Protein AF-A0AA36IXU9-F1 (afdb_monomer_lite)

pLDDT: mean 80.79, std 14.56, range [41.56, 97.69]

Sequence (346 aa):
MFVTDLEAKMVGTQEDLEEAARQWEEQRSALEADRDEYKRLYEKFLAAHERAMAELEESQGTAEDQAKRLQVLTVEKHRLTDKVEELEDDKRRMAKQLSELRDEVAKLKAELRRLGSQLREGEVALLLARSELQQLRAEARGTEDVVPPDGEGPGRPALRRLLQESSGREAALRDRLQAAEATAEARKRRLLELEGSKEPDAEKEPGLEPASKIGILPAERCVRRHLERERDELLAFARALDTELVRVKKECFYTVQAIKKKAAQDLEDFRTGELAKAHADFKRQVEDVQRQRDMLLKEVEVADSLGPHLPTLNPLAGAIQDPSKVCGICRRAIVFEGALKVFPPK

Organism: NCBI:txid2562239

Structure (mmCIF, N/CA/C/O backbone):
data_AF-A0AA36IXU9-F1
#
_entry.id   AF-A0AA36IXU9-F1
#
loop_
_atom_site.group_PDB
_atom_site.id
_atom_site.type_symbol
_atom_site.label_atom_id
_atom_site.label_alt_id
_atom_site.label_comp_id
_atom_site.label_asym_id
_atom_site.label_entity_id
_atom_site.label_seq_id
_atom_site.pdbx_PDB_ins_code
_atom_site.Cartn_x
_atom_site.Cartn_y
_atom_site.Cartn_z
_atom_site.occupancy
_atom_site.B_iso_or_equiv
_atom_site.auth_seq_id
_atom_site.auth_comp_id
_atom_site.auth_asym_id
_atom_site.auth_atom_id
_atom_site.pdbx_PDB_model_num
ATOM 1 N N . MET A 1 1 ? 70.929 10.095 -100.696 1.00 55.50 1 MET A N 1
ATOM 2 C CA . MET A 1 1 ? 69.956 9.177 -100.067 1.00 55.50 1 MET A CA 1
ATOM 3 C C . MET A 1 1 ? 70.264 8.865 -98.600 1.00 55.50 1 MET A C 1
ATOM 5 O O . MET A 1 1 ? 69.323 8.621 -97.879 1.00 55.50 1 MET A O 1
ATOM 9 N N . PHE A 1 2 ? 71.510 8.929 -98.102 1.00 66.50 2 PHE A N 1
ATOM 10 C CA . PHE A 1 2 ? 71.795 8.616 -96.683 1.00 66.50 2 PHE A CA 1
ATOM 11 C C . PHE A 1 2 ? 71.422 9.705 -95.656 1.00 66.50 2 PHE A C 1
ATOM 13 O O . PHE A 1 2 ? 71.144 9.381 -94.509 1.00 66.50 2 PHE A O 1
ATOM 20 N N . VAL A 1 3 ? 71.413 10.986 -96.042 1.00 72.56 3 VAL A N 1
ATOM 21 C CA . VAL A 1 3 ? 71.100 12.102 -95.121 1.00 72.56 3 VAL A CA 1
ATOM 22 C C . VAL A 1 3 ? 69.611 12.124 -94.755 1.00 72.56 3 VAL A C 1
ATOM 24 O O . VAL A 1 3 ? 69.272 12.256 -93.586 1.00 72.56 3 VAL A O 1
ATOM 27 N N . THR A 1 4 ? 68.736 11.864 -95.727 1.00 77.69 4 THR A N 1
ATOM 28 C CA . THR A 1 4 ? 67.278 11.812 -95.536 1.00 77.69 4 THR A CA 1
ATOM 29 C C . THR A 1 4 ? 66.840 10.672 -94.610 1.00 77.69 4 THR A C 1
ATOM 31 O O . THR A 1 4 ? 65.900 10.835 -93.841 1.00 77.69 4 THR A O 1
ATOM 34 N N . ASP A 1 5 ? 67.550 9.539 -94.625 1.00 82.38 5 ASP A N 1
ATOM 35 C CA . ASP A 1 5 ? 67.267 8.401 -93.736 1.00 82.38 5 ASP A CA 1
ATOM 36 C C . ASP A 1 5 ? 67.703 8.662 -92.284 1.00 82.38 5 ASP A C 1
ATOM 38 O O . ASP A 1 5 ? 67.098 8.145 -91.346 1.00 82.38 5 ASP A O 1
ATOM 42 N N . LEU A 1 6 ? 68.767 9.446 -92.084 1.00 82.88 6 LEU A N 1
ATOM 43 C CA . LEU A 1 6 ? 69.239 9.861 -90.759 1.00 82.88 6 LEU A CA 1
ATOM 44 C C . LEU A 1 6 ? 68.305 10.900 -90.136 1.00 82.88 6 LEU A C 1
ATOM 46 O O . LEU A 1 6 ? 67.957 10.773 -88.965 1.00 82.88 6 LEU A O 1
ATOM 50 N N . GLU A 1 7 ? 67.853 11.873 -90.926 1.00 85.06 7 GLU A N 1
ATOM 51 C CA . GLU A 1 7 ? 66.868 12.871 -90.500 1.00 85.06 7 GLU A CA 1
ATOM 52 C C . GLU A 1 7 ? 65.532 12.211 -90.130 1.00 85.06 7 GLU A C 1
ATOM 54 O O . GLU A 1 7 ? 65.000 12.483 -89.058 1.00 85.06 7 GLU A O 1
ATOM 59 N N . ALA A 1 8 ? 65.040 11.265 -90.939 1.00 85.00 8 ALA A N 1
ATOM 60 C CA . ALA A 1 8 ? 63.822 10.512 -90.627 1.00 85.00 8 ALA A CA 1
ATOM 61 C C . ALA A 1 8 ? 63.943 9.693 -89.328 1.00 85.00 8 ALA A C 1
ATOM 63 O O . ALA A 1 8 ? 63.002 9.640 -88.539 1.00 85.00 8 ALA A O 1
ATOM 64 N N . LYS A 1 9 ? 65.109 9.085 -89.065 1.00 88.06 9 LYS A N 1
ATOM 65 C CA . LYS A 1 9 ? 65.364 8.366 -87.805 1.00 88.06 9 LYS A CA 1
ATOM 66 C C . LYS A 1 9 ? 65.447 9.303 -86.605 1.00 88.06 9 LYS A C 1
ATOM 68 O O . LYS A 1 9 ? 64.939 8.946 -85.552 1.00 88.06 9 LYS A O 1
ATOM 73 N N . MET A 1 10 ? 66.067 10.476 -86.753 1.00 88.44 10 MET A N 1
ATOM 74 C CA . MET A 1 10 ? 66.128 11.474 -85.681 1.00 88.44 10 MET A CA 1
ATOM 75 C C . MET A 1 10 ? 64.738 12.002 -85.323 1.00 88.44 10 MET A C 1
ATOM 77 O O . MET A 1 10 ? 64.417 12.075 -84.139 1.00 88.44 10 MET A O 1
ATOM 81 N N . VAL A 1 11 ? 63.910 12.302 -86.328 1.00 90.81 11 VAL A N 1
ATOM 82 C CA . VAL A 1 11 ? 62.514 12.714 -86.122 1.00 90.81 11 VAL A CA 1
ATOM 83 C C . VAL A 1 11 ? 61.727 11.606 -85.421 1.00 90.81 11 VAL A C 1
ATOM 85 O O . VAL A 1 11 ? 61.124 11.880 -84.393 1.00 90.81 11 VAL A O 1
ATOM 88 N N . GLY A 1 12 ? 61.834 10.351 -85.873 1.00 90.81 12 GLY A N 1
ATOM 89 C CA . GLY A 1 12 ? 61.174 9.221 -85.206 1.00 90.81 12 GLY A CA 1
ATOM 90 C C . GLY A 1 12 ? 61.611 9.042 -83.747 1.00 90.81 12 GLY A C 1
ATOM 91 O O . GLY A 1 12 ? 60.774 8.915 -82.865 1.00 90.81 12 GLY A O 1
ATOM 92 N N . THR A 1 13 ? 62.914 9.138 -83.448 1.00 90.69 13 THR A N 1
ATOM 93 C CA . THR A 1 13 ? 63.386 9.069 -82.051 1.00 90.69 13 THR A CA 1
ATOM 94 C C . THR A 1 13 ? 62.934 10.254 -81.200 1.00 90.69 13 THR A C 1
ATOM 96 O O . THR A 1 13 ? 62.792 10.113 -79.988 1.00 90.69 13 THR A O 1
ATOM 99 N N . GLN A 1 14 ? 62.736 11.429 -81.804 1.00 92.44 14 GLN A N 1
ATOM 100 C CA . GLN A 1 14 ? 62.209 12.592 -81.100 1.00 92.44 14 GLN A CA 1
ATOM 101 C C . GLN A 1 14 ? 60.716 12.411 -80.802 1.00 92.44 14 GLN A C 1
ATOM 103 O O . GLN A 1 14 ? 60.301 12.669 -79.676 1.00 92.44 14 GLN A O 1
ATOM 108 N N . GLU A 1 15 ? 59.938 11.917 -81.767 1.00 92.94 15 GLU A N 1
ATOM 109 C CA . GLU A 1 15 ? 58.527 11.563 -81.585 1.00 92.94 15 GLU A CA 1
ATOM 110 C C . GLU A 1 15 ? 58.363 10.497 -80.487 1.00 92.94 15 GLU A C 1
ATOM 112 O O . GLU A 1 15 ? 57.573 10.704 -79.568 1.00 92.94 15 GLU A O 1
ATOM 117 N N . ASP A 1 16 ? 59.189 9.443 -80.482 1.00 93.88 16 ASP A N 1
ATOM 118 C CA . ASP A 1 16 ? 59.185 8.404 -79.439 1.00 93.88 16 ASP A CA 1
ATOM 119 C C . ASP A 1 16 ? 59.486 8.975 -78.036 1.00 93.88 16 ASP A C 1
ATOM 121 O O . ASP A 1 16 ? 58.870 8.581 -77.043 1.00 93.88 16 ASP A O 1
ATOM 125 N N . LEU A 1 17 ? 60.437 9.915 -77.926 1.00 93.31 17 LEU A N 1
ATOM 126 C CA . LEU A 1 17 ? 60.770 10.572 -76.654 1.00 93.31 17 LEU A CA 1
ATOM 127 C C . LEU A 1 17 ? 59.656 11.513 -76.183 1.00 93.31 17 LEU A C 1
ATOM 129 O O . LEU A 1 17 ? 59.373 11.571 -74.985 1.00 93.31 17 LEU A O 1
ATOM 133 N N . GLU A 1 18 ? 59.023 12.244 -77.101 1.00 94.62 18 GLU A N 1
ATOM 134 C CA . GLU A 1 18 ? 57.876 13.101 -76.799 1.00 94.62 18 GLU A CA 1
ATOM 135 C C . GLU A 1 18 ? 56.654 12.270 -76.373 1.00 94.62 18 GLU A C 1
ATOM 137 O O . GLU A 1 18 ? 55.974 12.635 -75.412 1.00 94.62 18 GLU A O 1
ATOM 142 N N . GLU A 1 19 ? 56.395 11.131 -77.018 1.00 94.38 19 GLU A N 1
ATOM 143 C CA . GLU A 1 19 ? 55.345 10.187 -76.622 1.00 94.38 19 GLU A CA 1
ATOM 144 C C . GLU A 1 19 ? 55.632 9.543 -75.263 1.00 94.38 19 GLU A C 1
ATOM 146 O O . GLU A 1 19 ? 54.744 9.508 -74.410 1.00 94.38 19 GLU A O 1
ATOM 151 N N . ALA A 1 20 ? 56.869 9.107 -75.007 1.00 92.81 20 ALA A N 1
ATOM 152 C CA . ALA A 1 20 ? 57.267 8.579 -73.704 1.00 92.81 20 ALA A CA 1
ATOM 153 C C . ALA A 1 20 ? 57.134 9.635 -72.592 1.00 92.81 20 ALA A C 1
ATOM 155 O O . ALA A 1 20 ? 56.683 9.318 -71.491 1.00 92.81 20 ALA A O 1
ATOM 156 N N . ALA A 1 21 ? 57.468 10.899 -72.875 1.00 94.31 21 ALA A N 1
ATOM 157 C CA . ALA A 1 21 ? 57.275 12.002 -71.937 1.00 94.31 21 ALA A CA 1
ATOM 158 C C . ALA A 1 21 ? 55.786 12.268 -71.656 1.00 94.31 21 ALA A C 1
ATOM 160 O O . ALA A 1 21 ? 55.421 12.493 -70.502 1.00 94.31 21 ALA A O 1
ATOM 161 N N . ARG A 1 22 ? 54.915 12.190 -72.676 1.00 96.19 22 ARG A N 1
ATOM 162 C CA . ARG A 1 22 ? 53.454 12.292 -72.498 1.00 96.19 22 ARG A CA 1
ATOM 163 C C . ARG A 1 22 ? 52.910 11.139 -71.658 1.00 96.19 22 ARG A C 1
ATOM 165 O O . ARG A 1 22 ? 52.212 11.396 -70.685 1.00 96.19 22 ARG A O 1
ATOM 172 N N . GLN A 1 23 ? 53.286 9.897 -71.970 1.00 94.69 23 GLN A N 1
ATOM 173 C CA . GLN A 1 23 ? 52.886 8.716 -71.195 1.00 94.69 23 GLN A CA 1
ATOM 174 C C . GLN A 1 23 ? 53.362 8.800 -69.743 1.00 94.69 23 GLN A C 1
ATOM 176 O O . GLN A 1 23 ? 52.628 8.438 -68.827 1.00 94.69 23 GLN A O 1
ATOM 181 N N . TRP A 1 24 ? 54.581 9.294 -69.518 1.00 93.88 24 TRP A N 1
ATOM 182 C CA . TRP A 1 24 ? 55.108 9.496 -68.173 1.00 93.88 24 TRP A CA 1
ATOM 183 C C . TRP A 1 24 ? 54.316 10.550 -67.395 1.00 93.88 24 TRP A C 1
ATOM 185 O O . TRP A 1 24 ? 53.973 10.316 -66.238 1.00 93.88 24 TRP A O 1
ATOM 195 N N . GLU A 1 25 ? 53.990 11.690 -68.010 1.00 95.31 25 GLU A N 1
ATOM 196 C CA . GLU A 1 25 ? 53.203 12.732 -67.343 1.00 95.31 25 GLU A CA 1
ATOM 197 C C . GLU A 1 25 ? 51.761 12.267 -67.078 1.00 95.31 25 GLU A C 1
ATOM 199 O O . GLU A 1 25 ? 51.224 12.536 -66.006 1.00 95.31 25 GLU A O 1
ATOM 204 N N . GLU A 1 26 ? 51.159 11.494 -67.988 1.00 95.88 26 GLU A N 1
ATOM 205 C CA . GLU A 1 26 ? 49.855 10.850 -67.778 1.00 95.88 26 GLU A CA 1
ATOM 206 C C . GLU A 1 26 ? 49.892 9.853 -66.612 1.00 95.88 26 GLU A C 1
ATOM 208 O O . GLU A 1 26 ? 49.044 9.917 -65.721 1.00 95.88 26 GLU A O 1
ATOM 213 N N . GLN A 1 27 ? 50.894 8.969 -66.562 1.00 94.31 27 GLN A N 1
ATOM 214 C CA . GLN A 1 27 ? 51.067 8.015 -65.460 1.00 94.31 27 GLN A CA 1
ATOM 215 C C . GLN A 1 27 ? 51.314 8.723 -64.131 1.00 94.31 27 GLN A C 1
ATOM 217 O O . GLN A 1 27 ? 50.740 8.352 -63.109 1.00 94.31 27 GLN A O 1
ATOM 222 N N . ARG A 1 28 ? 52.148 9.763 -64.132 1.00 96.19 28 ARG A N 1
ATOM 223 C CA . ARG A 1 28 ? 52.411 10.570 -62.944 1.00 96.19 28 ARG A CA 1
ATOM 224 C C . ARG A 1 28 ? 51.143 11.278 -62.473 1.00 96.19 28 ARG A C 1
ATOM 226 O O . ARG A 1 28 ? 50.852 11.236 -61.282 1.00 96.19 28 ARG A O 1
ATOM 233 N N . SER A 1 29 ? 50.379 11.883 -63.384 1.00 95.38 29 SER A N 1
ATOM 234 C CA . SER A 1 29 ? 49.109 12.537 -63.061 1.00 95.38 29 SER A CA 1
ATOM 235 C C . SER A 1 29 ? 48.082 11.540 -62.512 1.00 95.38 29 SER A C 1
ATOM 237 O O . SER A 1 29 ? 47.422 11.844 -61.519 1.00 95.38 29 SER A O 1
ATOM 239 N N . ALA A 1 30 ? 48.004 10.331 -63.078 1.00 94.12 30 ALA A N 1
ATOM 240 C CA . ALA A 1 30 ? 47.155 9.255 -62.571 1.00 94.12 30 ALA A CA 1
ATOM 241 C C . ALA A 1 30 ? 47.566 8.818 -61.154 1.00 94.12 30 ALA A C 1
ATOM 243 O O . ALA A 1 30 ? 46.724 8.740 -60.266 1.00 94.12 30 ALA A O 1
ATOM 244 N N . LEU A 1 31 ? 48.865 8.626 -60.899 1.00 93.25 31 LEU A N 1
ATOM 245 C CA . LEU A 1 31 ? 49.367 8.271 -59.566 1.00 93.25 31 LEU A CA 1
ATOM 246 C C . LEU A 1 31 ? 49.154 9.388 -58.532 1.00 93.25 31 LEU A C 1
ATOM 248 O O . LEU A 1 31 ? 48.885 9.106 -57.364 1.00 93.25 31 LEU A O 1
ATOM 252 N N . GLU A 1 32 ? 49.280 10.656 -58.932 1.00 94.88 32 GLU A N 1
ATOM 253 C CA . GLU A 1 32 ? 48.964 11.802 -58.073 1.00 94.88 32 GLU A CA 1
ATOM 254 C C . GLU A 1 32 ? 47.462 11.848 -57.740 1.00 94.88 32 GLU A C 1
ATOM 256 O O . GLU A 1 32 ? 47.109 12.064 -56.578 1.00 94.88 32 GLU A O 1
ATOM 261 N N . ALA A 1 33 ? 46.591 11.571 -58.718 1.00 94.94 33 ALA A N 1
ATOM 262 C CA . ALA A 1 33 ? 45.147 11.478 -58.515 1.00 94.94 33 ALA A CA 1
ATOM 263 C C . ALA A 1 33 ? 44.771 10.324 -57.571 1.00 94.94 33 ALA A C 1
ATOM 265 O O . ALA A 1 33 ? 44.035 10.551 -56.609 1.00 94.94 33 ALA A O 1
ATOM 266 N N . ASP A 1 34 ? 45.341 9.133 -57.777 1.00 92.75 34 ASP A N 1
ATOM 267 C CA . ASP A 1 34 ? 45.135 7.968 -56.912 1.00 92.75 34 ASP A CA 1
ATOM 268 C C . ASP A 1 34 ? 45.593 8.263 -55.480 1.00 92.75 34 ASP A C 1
ATOM 270 O O . ASP A 1 34 ? 44.869 8.012 -54.516 1.00 92.75 34 ASP A O 1
ATOM 274 N N . ARG A 1 35 ? 46.788 8.848 -55.307 1.00 95.12 35 ARG A N 1
ATOM 275 C CA . ARG A 1 35 ? 47.307 9.241 -53.987 1.00 95.12 35 ARG A CA 1
ATOM 276 C C . ARG A 1 35 ? 46.345 10.194 -53.276 1.00 95.12 35 ARG A C 1
ATOM 278 O O . ARG A 1 35 ? 46.090 10.028 -52.081 1.00 95.12 35 ARG A O 1
ATOM 285 N N . ASP A 1 36 ? 45.836 11.196 -53.984 1.00 95.88 36 ASP A N 1
ATOM 286 C CA . ASP A 1 36 ? 44.921 12.185 -53.418 1.00 95.88 36 ASP A CA 1
ATOM 287 C C . ASP A 1 36 ? 43.543 11.573 -53.110 1.00 95.88 36 ASP A C 1
ATOM 289 O O . ASP A 1 36 ? 42.917 11.932 -52.108 1.00 95.88 36 ASP A O 1
ATOM 293 N N . GLU A 1 37 ? 43.087 10.601 -53.903 1.00 93.50 37 GLU A N 1
ATOM 294 C CA . GLU A 1 37 ? 41.895 9.804 -53.614 1.00 93.50 37 GLU A CA 1
ATOM 295 C C . GLU A 1 37 ? 42.071 8.955 -52.350 1.00 93.50 37 GLU A C 1
ATOM 297 O O . GLU A 1 37 ? 41.245 9.044 -51.436 1.00 93.50 37 GLU A O 1
ATOM 302 N N . TYR A 1 38 ? 43.177 8.214 -52.229 1.00 91.31 38 TYR A N 1
ATOM 303 C CA . TYR A 1 38 ? 43.497 7.445 -51.024 1.00 91.31 38 TYR A CA 1
ATOM 304 C C . TYR A 1 38 ? 43.590 8.334 -49.788 1.00 91.31 38 TYR A C 1
ATOM 306 O O . TYR A 1 38 ? 43.067 7.977 -48.731 1.00 91.31 38 TYR A O 1
ATOM 314 N N . LYS A 1 39 ? 44.200 9.518 -49.912 1.00 95.50 39 LYS A N 1
ATOM 315 C CA . LYS A 1 39 ? 44.277 10.484 -48.815 1.00 95.50 39 LYS A CA 1
ATOM 316 C C . LYS A 1 39 ? 42.884 10.943 -48.375 1.00 95.50 39 LYS A C 1
ATOM 318 O O . LYS A 1 39 ? 42.591 10.912 -47.183 1.00 95.50 39 LYS A O 1
ATOM 323 N N . ARG A 1 40 ? 41.995 11.282 -49.317 1.00 96.62 40 ARG A N 1
ATOM 324 C CA . ARG A 1 40 ? 40.599 11.647 -49.007 1.00 96.62 40 ARG A CA 1
ATOM 325 C C . ARG A 1 40 ? 39.822 10.496 -48.371 1.00 96.62 40 ARG A C 1
ATOM 327 O O . ARG A 1 40 ? 39.033 10.732 -47.459 1.00 96.62 40 ARG A O 1
ATOM 334 N N . LEU A 1 41 ? 40.001 9.265 -48.849 1.00 90.56 41 LEU A N 1
ATOM 335 C CA . LEU A 1 41 ? 39.356 8.084 -48.267 1.00 90.56 41 LEU A CA 1
ATOM 336 C C . LEU A 1 41 ? 39.847 7.828 -46.840 1.00 90.56 41 LEU A C 1
ATOM 338 O O . LEU A 1 41 ? 39.033 7.559 -45.958 1.00 90.56 41 LEU A O 1
ATOM 342 N N . TYR A 1 42 ? 41.147 7.978 -46.598 1.00 90.56 42 TYR A N 1
ATOM 343 C CA . TYR A 1 42 ? 41.736 7.842 -45.271 1.00 90.56 42 TYR A CA 1
ATOM 344 C C . TYR A 1 42 ? 41.231 8.921 -44.302 1.00 90.56 42 TYR A C 1
ATOM 346 O O . TYR A 1 42 ? 40.812 8.603 -43.192 1.00 90.56 42 TYR A O 1
ATOM 354 N N . GLU A 1 43 ? 41.172 10.183 -44.735 1.00 95.06 43 GLU A N 1
ATOM 355 C CA . GLU A 1 43 ? 40.598 11.281 -43.944 1.00 95.06 43 GLU A CA 1
ATOM 356 C C . GLU A 1 43 ? 39.112 11.040 -43.625 1.00 95.06 43 GLU A C 1
ATOM 358 O O . GLU A 1 43 ? 38.679 11.230 -42.488 1.00 95.06 43 GLU A O 1
ATOM 363 N N . LYS A 1 44 ? 38.325 10.542 -44.592 1.00 93.25 44 LYS A N 1
ATOM 364 C CA . LYS A 1 44 ? 36.925 10.141 -44.359 1.00 93.25 44 LYS A CA 1
ATOM 365 C C . LYS A 1 44 ? 36.811 9.002 -43.348 1.00 93.25 44 LYS A C 1
ATOM 367 O O . LYS A 1 44 ? 35.912 9.037 -42.509 1.00 93.25 44 LYS A O 1
ATOM 372 N N . PHE A 1 45 ? 37.692 8.005 -43.435 1.00 92.00 45 PHE A N 1
ATOM 373 C CA . PHE A 1 45 ? 37.727 6.881 -42.505 1.00 92.00 45 PHE A CA 1
ATOM 374 C C . PHE A 1 45 ? 38.043 7.347 -41.080 1.00 92.00 45 PHE A C 1
ATOM 376 O O . PHE A 1 45 ? 37.309 6.994 -40.160 1.00 92.00 45 PHE A O 1
ATOM 383 N N . LEU A 1 46 ? 39.059 8.197 -40.898 1.00 92.06 46 LEU A N 1
ATOM 384 C CA . LEU A 1 46 ? 39.389 8.771 -39.591 1.00 92.06 46 LEU A CA 1
ATOM 385 C C . LEU A 1 46 ? 38.218 9.570 -39.010 1.00 92.06 46 LEU A C 1
ATOM 387 O O . LEU A 1 46 ? 37.815 9.322 -37.878 1.00 92.06 46 LEU A O 1
ATOM 391 N N . ALA A 1 47 ? 37.596 10.442 -39.807 1.00 91.88 47 ALA A N 1
ATOM 392 C CA . ALA A 1 47 ? 36.443 11.220 -39.360 1.00 91.88 47 ALA A CA 1
ATOM 393 C C . ALA A 1 47 ? 35.216 10.349 -39.025 1.00 91.88 47 ALA A C 1
ATOM 395 O O . ALA A 1 47 ? 34.372 10.746 -38.222 1.00 91.88 47 ALA A O 1
ATOM 396 N N . ALA A 1 48 ? 35.050 9.192 -39.673 1.00 86.75 48 ALA A N 1
ATOM 397 C CA . ALA A 1 48 ? 34.002 8.230 -39.330 1.00 86.75 48 ALA A CA 1
ATOM 398 C C . ALA A 1 48 ? 34.331 7.480 -38.031 1.00 86.75 48 ALA A C 1
ATOM 400 O O . ALA A 1 48 ? 33.454 7.309 -37.190 1.00 86.75 48 ALA A O 1
ATOM 401 N N . HIS A 1 49 ? 35.593 7.089 -37.844 1.00 86.31 49 HIS A N 1
ATOM 402 C CA . HIS A 1 49 ? 36.063 6.434 -36.628 1.00 86.31 49 HIS A CA 1
ATOM 403 C C . HIS A 1 49 ? 35.953 7.352 -35.401 1.00 86.31 49 HIS A C 1
ATOM 405 O O . HIS A 1 49 ? 35.448 6.930 -34.367 1.00 86.31 49 HIS A O 1
ATOM 411 N N . GLU A 1 50 ? 36.371 8.616 -35.507 1.00 90.50 50 GLU A N 1
ATOM 412 C CA . GLU A 1 50 ? 36.234 9.608 -34.429 1.00 90.50 50 GLU A CA 1
ATOM 413 C C . GLU A 1 50 ? 34.769 9.825 -34.032 1.00 90.50 50 GLU A C 1
ATOM 415 O O . GLU A 1 50 ? 34.454 9.855 -32.844 1.00 90.50 50 GLU A O 1
ATOM 420 N N . ARG A 1 51 ? 33.858 9.898 -35.012 1.00 88.00 51 ARG A N 1
ATOM 421 C CA . ARG A 1 51 ? 32.412 9.976 -34.747 1.00 88.00 51 ARG A CA 1
ATOM 422 C C . ARG A 1 51 ? 31.888 8.734 -34.030 1.00 88.00 51 ARG A C 1
ATOM 424 O O . ARG A 1 51 ? 31.192 8.874 -33.034 1.00 88.00 51 ARG A O 1
ATOM 431 N N . ALA A 1 52 ? 32.268 7.541 -34.484 1.00 83.12 52 ALA A N 1
ATOM 432 C CA . ALA A 1 52 ? 31.862 6.293 -33.839 1.00 83.12 52 ALA A CA 1
ATOM 433 C C . ALA A 1 52 ? 32.378 6.187 -32.391 1.00 83.12 52 ALA A C 1
ATOM 435 O O . ALA A 1 52 ? 31.662 5.711 -31.514 1.00 83.12 52 ALA A O 1
ATOM 436 N N . MET A 1 53 ? 33.600 6.658 -32.123 1.00 87.31 53 MET A N 1
ATOM 437 C CA . MET A 1 53 ? 34.150 6.706 -30.764 1.00 87.31 53 MET A CA 1
ATOM 438 C C . MET A 1 53 ? 33.396 7.698 -29.871 1.00 87.31 53 MET A C 1
ATOM 440 O O . MET A 1 53 ? 33.064 7.352 -28.741 1.00 87.31 53 MET A O 1
ATOM 444 N N . ALA A 1 54 ? 33.063 8.887 -30.381 1.00 87.62 54 ALA A N 1
ATOM 445 C CA . ALA A 1 54 ? 32.274 9.869 -29.638 1.00 87.62 54 ALA A CA 1
ATOM 446 C C . ALA A 1 54 ? 30.857 9.352 -29.311 1.00 87.62 54 ALA A C 1
ATOM 448 O O . ALA A 1 54 ? 30.393 9.496 -28.182 1.00 87.62 54 ALA A O 1
ATOM 449 N N . GLU A 1 55 ? 30.191 8.690 -30.265 1.00 83.62 55 GLU A N 1
ATOM 450 C CA . GLU A 1 55 ? 28.882 8.052 -30.048 1.00 83.62 55 GLU A CA 1
ATOM 451 C C . GLU A 1 55 ? 28.960 6.923 -29.002 1.00 83.62 55 GLU A C 1
ATOM 453 O O . GLU A 1 55 ? 28.064 6.777 -28.164 1.00 83.62 55 GLU A O 1
ATOM 458 N N . LEU A 1 56 ? 30.048 6.140 -29.002 1.00 77.75 56 LEU A N 1
ATOM 459 C CA . LEU A 1 56 ? 30.292 5.113 -27.987 1.00 77.75 56 LEU A CA 1
ATOM 460 C C . LEU A 1 56 ? 30.449 5.720 -26.586 1.00 77.75 56 LEU A C 1
ATOM 462 O O . LEU A 1 56 ? 29.810 5.231 -25.654 1.00 77.75 56 LEU A O 1
ATOM 466 N N . GLU A 1 57 ? 31.240 6.780 -26.430 1.00 87.44 57 GLU A N 1
ATOM 467 C CA . GLU A 1 57 ? 31.428 7.470 -25.144 1.00 87.44 57 GLU A CA 1
ATOM 468 C C . GLU A 1 57 ? 30.117 8.078 -24.613 1.00 87.44 57 GLU A C 1
ATOM 470 O O . GLU A 1 57 ? 29.793 7.923 -23.432 1.00 87.44 57 GLU A O 1
ATOM 475 N N . GLU A 1 58 ? 29.306 8.694 -25.481 1.00 86.50 58 GLU A N 1
ATOM 476 C CA . GLU A 1 58 ? 27.991 9.229 -25.102 1.00 86.50 58 GLU A CA 1
ATOM 477 C C . GLU A 1 58 ? 27.038 8.109 -24.649 1.00 86.50 58 GLU A C 1
ATOM 479 O O . GLU A 1 58 ? 26.382 8.214 -23.605 1.00 86.50 58 GLU A O 1
ATOM 484 N N . SER A 1 59 ? 27.010 6.987 -25.379 1.00 78.94 59 SER A N 1
ATOM 485 C CA . SER A 1 59 ? 26.182 5.832 -25.018 1.00 78.94 59 SER A CA 1
ATOM 486 C C . SER A 1 59 ? 26.586 5.219 -23.669 1.00 78.94 59 SER A C 1
ATOM 488 O O . SER A 1 59 ? 25.710 4.879 -22.868 1.00 78.94 59 SER A O 1
ATOM 490 N N . GLN A 1 60 ? 27.888 5.156 -23.359 1.00 84.00 60 GLN A N 1
ATOM 491 C CA . GLN A 1 60 ? 28.393 4.686 -22.065 1.00 84.00 60 GLN A CA 1
ATOM 492 C C . GLN A 1 60 ? 27.925 5.586 -20.917 1.00 84.00 60 GLN A C 1
ATOM 494 O O . GLN A 1 60 ? 27.433 5.070 -19.912 1.00 84.00 60 GLN A O 1
ATOM 499 N N . GLY A 1 61 ? 27.972 6.912 -21.089 1.00 84.25 61 GLY A N 1
ATOM 500 C CA . GLY A 1 61 ? 27.462 7.860 -20.094 1.00 84.25 61 GLY A CA 1
ATOM 501 C C . GLY A 1 61 ? 25.979 7.638 -19.777 1.00 84.25 61 GLY A C 1
ATOM 502 O O . GLY A 1 61 ? 25.586 7.573 -18.610 1.00 84.25 61 GLY A O 1
ATOM 503 N N . THR A 1 62 ? 25.150 7.417 -20.804 1.00 89.19 62 THR A N 1
ATOM 504 C CA . THR A 1 62 ? 23.719 7.133 -20.592 1.00 89.19 62 THR A CA 1
ATOM 505 C C . THR A 1 62 ? 23.469 5.796 -19.887 1.00 89.19 62 THR A C 1
ATOM 507 O O . THR A 1 62 ? 22.580 5.714 -19.035 1.00 89.19 62 THR A O 1
ATOM 510 N N . ALA A 1 63 ? 24.260 4.762 -20.190 1.00 87.00 63 ALA A N 1
ATOM 511 C CA . ALA A 1 63 ? 24.151 3.452 -19.554 1.00 87.00 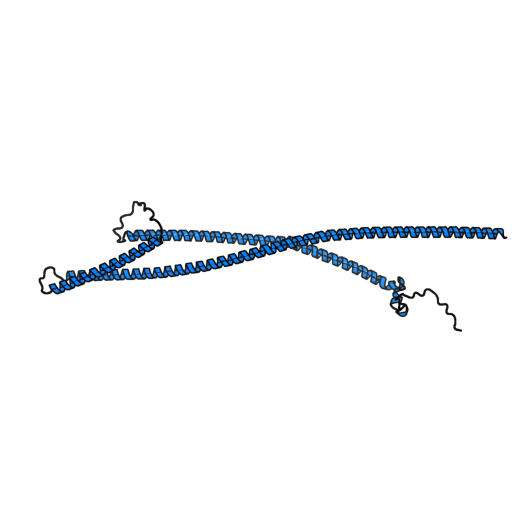63 ALA A CA 1
ATOM 512 C C . ALA A 1 63 ? 24.578 3.495 -18.077 1.00 87.00 63 ALA A C 1
ATOM 514 O O . ALA A 1 63 ? 23.900 2.922 -17.221 1.00 87.00 63 ALA A O 1
ATOM 515 N N . GLU A 1 64 ? 25.654 4.216 -17.753 1.00 89.75 64 GLU A N 1
ATOM 516 C CA . GLU A 1 64 ? 26.089 4.427 -16.370 1.00 89.75 64 GLU A CA 1
ATOM 517 C C . GLU A 1 64 ? 25.044 5.183 -15.546 1.00 89.75 64 GLU A C 1
ATOM 519 O O . GLU A 1 64 ? 24.761 4.814 -14.404 1.00 89.75 64 GLU A O 1
ATOM 524 N N . ASP A 1 65 ? 24.430 6.218 -16.117 1.00 82.69 65 ASP A N 1
ATOM 525 C CA . ASP A 1 65 ? 23.387 6.981 -15.434 1.00 82.69 65 ASP A CA 1
ATOM 526 C C . ASP A 1 65 ? 22.121 6.151 -15.211 1.00 82.69 65 ASP A C 1
ATOM 528 O O . ASP A 1 65 ? 21.504 6.228 -14.142 1.00 82.69 65 ASP A O 1
ATOM 532 N N . GLN A 1 66 ? 21.748 5.303 -16.173 1.00 81.81 66 GLN A N 1
ATOM 533 C CA . GLN A 1 66 ? 20.669 4.332 -15.991 1.00 81.81 66 GLN A CA 1
ATOM 534 C C . GLN A 1 66 ? 21.008 3.308 -14.900 1.00 81.81 66 GLN A C 1
ATOM 536 O O . GLN A 1 66 ? 20.158 3.030 -14.052 1.00 81.81 66 GLN A O 1
ATOM 541 N N . ALA A 1 67 ? 22.242 2.799 -14.854 1.00 90.38 67 ALA A N 1
ATOM 542 C CA . ALA A 1 67 ? 22.691 1.875 -13.814 1.00 90.38 67 ALA A CA 1
ATOM 543 C C . ALA A 1 67 ? 22.649 2.518 -12.416 1.00 90.38 67 ALA A C 1
ATOM 545 O O . ALA A 1 67 ? 22.130 1.911 -11.477 1.00 90.38 67 ALA A O 1
ATOM 546 N N . LYS A 1 68 ? 23.099 3.775 -12.280 1.00 89.31 68 LYS A N 1
ATOM 547 C CA . LYS A 1 68 ? 23.001 4.547 -11.027 1.00 89.31 68 LYS A CA 1
ATOM 548 C C . LYS A 1 68 ? 21.544 4.739 -10.601 1.00 89.31 68 LYS A C 1
ATOM 550 O O . LYS A 1 68 ? 21.214 4.524 -9.436 1.00 89.31 68 LYS A O 1
ATOM 555 N N . ARG A 1 69 ? 20.646 5.088 -11.532 1.00 82.50 69 ARG A N 1
ATOM 556 C CA . ARG A 1 69 ? 19.203 5.213 -11.242 1.00 82.50 69 ARG A CA 1
ATOM 557 C C . ARG A 1 69 ? 18.595 3.887 -10.793 1.00 82.50 69 ARG A C 1
ATOM 559 O O . ARG A 1 69 ? 17.876 3.863 -9.798 1.00 82.50 69 ARG A O 1
ATOM 566 N N . LEU A 1 70 ? 18.910 2.785 -11.475 1.00 86.94 70 LEU A N 1
ATOM 567 C CA . LEU A 1 70 ? 18.466 1.448 -11.077 1.00 86.94 70 LEU A CA 1
ATOM 568 C C . LEU A 1 70 ? 18.985 1.068 -9.687 1.00 86.94 70 LEU A C 1
ATOM 570 O O . LEU A 1 70 ? 18.237 0.490 -8.899 1.00 86.94 70 LEU A O 1
ATOM 574 N N . GLN A 1 71 ? 20.226 1.425 -9.352 1.00 93.00 71 GLN A N 1
ATOM 575 C CA . GLN A 1 71 ? 20.789 1.193 -8.025 1.00 93.00 71 GLN A CA 1
ATOM 576 C C . GLN A 1 71 ? 20.030 1.976 -6.944 1.00 93.00 71 GLN A C 1
ATOM 578 O O . GLN A 1 71 ? 19.656 1.389 -5.929 1.00 93.00 71 GLN A O 1
ATOM 583 N N . VAL A 1 72 ? 19.741 3.263 -7.173 1.00 86.56 72 VAL A N 1
ATOM 584 C CA . VAL A 1 72 ? 18.946 4.091 -6.245 1.00 86.56 72 VAL A CA 1
ATOM 585 C C . VAL A 1 72 ? 17.550 3.501 -6.050 1.00 86.56 72 VAL A C 1
ATOM 587 O O . VAL A 1 72 ? 17.151 3.252 -4.914 1.00 86.56 72 VAL A O 1
ATOM 590 N N . LEU A 1 73 ? 16.846 3.177 -7.139 1.00 82.44 73 LEU A N 1
ATOM 591 C CA . LEU A 1 73 ? 15.517 2.560 -7.077 1.00 82.44 73 LEU A CA 1
ATOM 592 C C . LEU A 1 73 ? 15.542 1.199 -6.372 1.00 82.44 73 LEU A C 1
ATOM 594 O O . LEU A 1 73 ? 14.611 0.851 -5.649 1.00 82.44 73 LEU A O 1
ATOM 598 N N . THR A 1 74 ? 16.618 0.429 -6.539 1.00 86.31 74 THR A N 1
ATOM 599 C CA . THR A 1 74 ? 16.797 -0.844 -5.837 1.00 86.31 74 THR A CA 1
ATOM 600 C C . THR A 1 74 ? 16.930 -0.619 -4.334 1.00 86.31 74 THR A C 1
ATOM 602 O O . THR A 1 74 ? 16.262 -1.306 -3.565 1.00 86.31 74 THR A O 1
ATOM 605 N N . VAL A 1 75 ? 17.731 0.353 -3.892 1.00 89.44 75 VAL A N 1
ATOM 606 C CA . VAL A 1 75 ? 17.866 0.693 -2.464 1.00 89.44 75 VAL A CA 1
ATOM 607 C C . VAL A 1 75 ? 16.542 1.202 -1.889 1.00 89.44 75 VAL A C 1
ATOM 609 O O . VAL A 1 75 ? 16.127 0.758 -0.818 1.00 89.44 75 VAL A O 1
ATOM 612 N N . GLU A 1 76 ? 15.837 2.076 -2.609 1.00 79.56 76 GLU A N 1
ATOM 613 C CA . GLU A 1 76 ? 14.519 2.573 -2.198 1.00 79.56 76 GLU A CA 1
ATOM 614 C C . GLU A 1 76 ? 13.489 1.446 -2.081 1.00 79.56 76 GLU A C 1
ATOM 616 O O . GLU A 1 76 ? 12.751 1.391 -1.097 1.00 79.56 76 GLU A O 1
ATOM 621 N N . LYS A 1 77 ? 13.480 0.498 -3.027 1.00 84.31 77 LYS A N 1
ATOM 622 C CA . LYS A 1 77 ? 12.627 -0.695 -2.965 1.00 84.31 77 LYS A CA 1
ATOM 623 C C . LYS A 1 77 ? 12.894 -1.515 -1.701 1.00 84.31 77 LYS A C 1
ATOM 625 O O . LYS A 1 77 ? 11.935 -1.908 -1.040 1.00 84.31 77 LYS A O 1
ATOM 630 N N . HIS A 1 78 ? 14.158 -1.775 -1.359 1.00 87.62 78 HIS A N 1
ATOM 631 C CA . HIS A 1 78 ? 14.498 -2.519 -0.137 1.00 87.62 78 HIS A CA 1
ATOM 632 C C . HIS A 1 78 ? 14.020 -1.763 1.107 1.00 87.62 78 HIS A C 1
ATOM 634 O O . HIS A 1 78 ? 13.275 -2.321 1.901 1.00 87.62 78 HIS A O 1
ATOM 640 N N . ARG A 1 79 ? 14.298 -0.457 1.198 1.00 86.25 79 ARG A N 1
ATOM 641 C CA . ARG A 1 79 ? 13.835 0.386 2.311 1.00 86.25 79 ARG A CA 1
ATOM 642 C C . ARG A 1 79 ? 12.311 0.379 2.477 1.00 86.25 79 ARG A C 1
ATOM 644 O O . ARG A 1 79 ? 11.810 0.370 3.599 1.00 86.25 79 ARG A O 1
ATOM 651 N N . LEU A 1 80 ? 11.561 0.433 1.375 1.00 76.62 80 LEU A N 1
ATOM 652 C CA . LEU A 1 80 ? 10.098 0.352 1.414 1.00 76.62 80 LEU A CA 1
ATOM 653 C C . LEU A 1 80 ? 9.614 -1.043 1.820 1.00 76.62 80 LEU A C 1
ATOM 655 O O . LEU A 1 80 ? 8.614 -1.139 2.526 1.00 76.62 80 LEU A O 1
ATOM 659 N N . THR A 1 81 ? 10.321 -2.098 1.412 1.00 81.94 81 THR A N 1
ATOM 660 C CA . THR A 1 81 ? 10.022 -3.483 1.809 1.00 81.94 81 THR A CA 1
ATOM 661 C C . THR A 1 81 ? 10.195 -3.652 3.317 1.00 81.94 81 THR A C 1
ATOM 663 O O . THR A 1 81 ? 9.239 -4.044 3.982 1.00 81.94 81 THR A O 1
ATOM 666 N N . ASP A 1 82 ? 11.331 -3.218 3.871 1.00 85.31 82 ASP A N 1
ATOM 667 C CA . ASP A 1 82 ? 11.589 -3.236 5.317 1.00 85.31 82 ASP A CA 1
ATOM 668 C C . ASP A 1 82 ? 10.503 -2.458 6.076 1.00 85.31 82 ASP A C 1
ATOM 670 O O . ASP A 1 82 ? 9.986 -2.901 7.102 1.00 85.31 82 ASP A O 1
ATOM 674 N N . LYS A 1 83 ? 10.083 -1.302 5.536 1.00 76.25 83 LYS A N 1
ATOM 675 C CA . LYS A 1 83 ? 9.038 -0.498 6.174 1.00 76.25 83 LYS A CA 1
ATOM 676 C C . LYS A 1 83 ? 7.671 -1.183 6.172 1.00 76.25 83 LYS A C 1
ATOM 678 O O . LYS A 1 83 ? 6.897 -0.996 7.112 1.00 76.25 83 LYS A O 1
ATOM 683 N N . VAL A 1 84 ? 7.349 -1.938 5.125 1.00 77.38 84 VAL A N 1
ATOM 684 C CA . VAL A 1 84 ? 6.121 -2.742 5.073 1.00 77.38 84 VAL A CA 1
ATOM 685 C C . VAL A 1 84 ? 6.182 -3.861 6.110 1.00 77.38 84 VAL A C 1
ATOM 687 O O . VAL A 1 84 ? 5.210 -4.029 6.842 1.00 77.38 84 VAL A O 1
ATOM 690 N N . GLU A 1 85 ? 7.313 -4.558 6.236 1.00 88.38 85 GLU A N 1
ATOM 691 C CA . GLU A 1 85 ? 7.501 -5.612 7.243 1.00 88.38 85 GLU A CA 1
ATOM 692 C C . GLU A 1 85 ? 7.331 -5.078 8.677 1.00 88.38 85 GLU A C 1
ATOM 694 O O . GLU A 1 85 ? 6.563 -5.646 9.455 1.00 88.38 85 GLU A O 1
ATOM 699 N N . GLU A 1 86 ? 7.937 -3.929 9.005 1.00 87.75 86 GLU A N 1
ATOM 700 C CA . GLU A 1 86 ? 7.745 -3.259 10.304 1.00 87.75 86 GLU A CA 1
ATOM 701 C C . GLU A 1 86 ? 6.263 -2.966 10.594 1.00 87.75 86 GLU A C 1
ATOM 703 O O . GLU A 1 86 ? 5.756 -3.244 11.684 1.00 87.75 86 GLU A O 1
ATOM 708 N N . LEU A 1 87 ? 5.544 -2.406 9.614 1.00 79.75 87 LEU A N 1
ATOM 709 C CA . LEU A 1 87 ? 4.128 -2.062 9.764 1.00 79.75 87 LEU A CA 1
ATOM 710 C C . LEU A 1 87 ? 3.237 -3.306 9.887 1.00 79.75 87 LEU A C 1
ATOM 712 O O . LEU A 1 87 ? 2.218 -3.273 10.584 1.00 79.75 87 LEU A O 1
ATOM 716 N N . GLU A 1 88 ? 3.592 -4.407 9.224 1.00 84.94 88 GLU A N 1
ATOM 717 C CA . GLU A 1 88 ? 2.903 -5.685 9.383 1.00 84.94 88 GLU A CA 1
ATOM 718 C C . GLU A 1 88 ? 3.094 -6.271 10.784 1.00 84.94 88 GLU A C 1
ATOM 720 O O . GLU A 1 88 ? 2.129 -6.775 11.371 1.00 84.94 88 GLU A O 1
ATOM 725 N N . ASP A 1 89 ? 4.294 -6.164 11.348 1.00 90.88 89 ASP A N 1
ATOM 726 C CA . ASP A 1 89 ? 4.578 -6.597 12.713 1.00 90.88 89 ASP A CA 1
ATOM 727 C C . ASP A 1 89 ? 3.842 -5.745 13.752 1.00 90.88 89 ASP A C 1
ATOM 729 O O . ASP A 1 89 ? 3.210 -6.293 14.664 1.00 90.88 89 ASP A O 1
ATOM 733 N N . ASP A 1 90 ? 3.822 -4.422 13.588 1.00 81.62 90 ASP A N 1
ATOM 734 C CA . ASP A 1 90 ? 3.045 -3.522 14.445 1.00 81.62 90 ASP A CA 1
ATOM 735 C C . ASP A 1 90 ? 1.546 -3.838 14.378 1.00 81.62 90 ASP A C 1
ATOM 737 O O . ASP A 1 90 ? 0.871 -3.941 15.410 1.00 81.62 90 ASP A O 1
ATOM 741 N N . LYS A 1 91 ? 1.017 -4.098 13.176 1.00 85.94 91 LYS A N 1
ATOM 742 C CA . LYS A 1 91 ? -0.371 -4.539 12.987 1.00 85.94 91 LYS A CA 1
ATOM 743 C C . LYS A 1 91 ? -0.655 -5.843 13.737 1.00 85.94 91 LYS A C 1
ATOM 745 O O . LYS A 1 91 ? -1.711 -5.960 14.363 1.00 85.94 91 LYS A O 1
ATOM 750 N N . ARG A 1 92 ? 0.258 -6.822 13.702 1.00 91.94 92 ARG A N 1
ATOM 751 C CA . ARG A 1 92 ? 0.117 -8.089 14.449 1.00 91.94 92 ARG A CA 1
ATOM 752 C C . ARG A 1 92 ? 0.129 -7.851 15.962 1.00 91.94 92 ARG A C 1
ATOM 754 O O . ARG A 1 92 ? -0.704 -8.425 16.665 1.00 91.94 92 ARG A O 1
ATOM 761 N N . ARG A 1 93 ? 1.008 -6.975 16.463 1.00 92.69 93 ARG A N 1
ATOM 762 C CA . ARG A 1 93 ? 1.070 -6.599 17.889 1.00 92.69 93 ARG A CA 1
ATOM 763 C C . ARG A 1 93 ? -0.225 -5.935 18.357 1.00 92.69 93 ARG A C 1
ATOM 765 O O . ARG A 1 93 ? -0.808 -6.382 19.343 1.00 92.69 93 ARG A O 1
ATOM 772 N N . MET A 1 94 ? -0.719 -4.940 17.620 1.00 84.38 94 MET A N 1
ATOM 773 C CA . MET A 1 94 ? -1.977 -4.261 17.950 1.00 84.38 94 MET A CA 1
ATOM 774 C C . MET A 1 94 ? -3.180 -5.209 17.877 1.00 84.38 94 MET A C 1
ATOM 776 O O . MET A 1 94 ? -4.070 -5.148 18.723 1.00 84.38 94 MET A O 1
ATOM 780 N N . ALA A 1 95 ? -3.210 -6.129 16.907 1.00 85.00 95 ALA A N 1
ATOM 781 C CA . ALA A 1 95 ? -4.266 -7.136 16.819 1.00 85.00 95 ALA A CA 1
ATOM 782 C C . ALA A 1 95 ? -4.293 -8.059 18.050 1.00 85.00 95 ALA A C 1
ATOM 784 O O . ALA A 1 95 ? -5.375 -8.362 18.558 1.00 85.00 95 ALA A O 1
ATOM 785 N N . LYS A 1 96 ? -3.119 -8.455 18.563 1.00 93.06 96 LYS A N 1
ATOM 786 C CA . LYS A 1 96 ? -2.997 -9.244 19.796 1.00 93.06 96 LYS A CA 1
ATOM 787 C C . LYS A 1 96 ? -3.505 -8.468 21.017 1.00 93.06 96 LYS A C 1
ATOM 789 O O . LYS A 1 96 ? -4.355 -8.982 21.741 1.00 93.06 96 LYS A O 1
ATOM 794 N N . GLN A 1 97 ? -3.089 -7.212 21.184 1.00 89.81 97 GLN A N 1
ATOM 795 C CA . GLN A 1 97 ? -3.583 -6.345 22.264 1.00 89.81 97 GLN A CA 1
ATOM 796 C C . GLN A 1 97 ? -5.109 -6.172 22.210 1.00 89.81 97 GLN A C 1
ATOM 798 O O . GLN A 1 97 ? -5.790 -6.259 23.228 1.00 89.81 97 GLN A O 1
ATOM 803 N N . LEU A 1 98 ? -5.679 -5.994 21.013 1.00 86.19 98 LEU A N 1
ATOM 804 C CA . LEU A 1 98 ? -7.131 -5.917 20.839 1.00 86.19 98 LEU A CA 1
ATOM 805 C C . LEU A 1 98 ? -7.844 -7.222 21.214 1.00 86.19 98 LEU A C 1
ATOM 807 O O . LEU A 1 98 ? -8.963 -7.162 21.721 1.00 86.19 98 LEU A O 1
ATOM 811 N N . SER A 1 99 ? -7.246 -8.391 20.959 1.00 92.75 99 SER A N 1
ATOM 812 C CA . SER A 1 99 ? -7.819 -9.663 21.423 1.00 92.75 99 SER A CA 1
ATOM 813 C C . SER A 1 99 ? -7.778 -9.796 22.946 1.00 92.75 99 SER A C 1
ATOM 815 O O . SER A 1 99 ? -8.802 -10.122 23.537 1.00 92.75 99 SER A O 1
ATOM 817 N N . GLU A 1 100 ? -6.659 -9.442 23.581 1.00 92.38 100 GLU A N 1
ATOM 818 C CA . GLU A 1 100 ? -6.502 -9.493 25.041 1.00 92.38 100 GLU A CA 1
ATOM 819 C C . GLU A 1 100 ? -7.513 -8.566 25.740 1.00 92.38 100 GLU A C 1
ATOM 821 O O . GLU A 1 100 ? -8.241 -9.001 26.633 1.00 92.38 100 GLU A O 1
ATOM 826 N N . LEU A 1 101 ? -7.667 -7.328 25.256 1.00 89.75 101 LEU A N 1
ATOM 827 C CA . LEU A 1 101 ? -8.659 -6.381 25.780 1.00 89.75 101 LEU A CA 1
ATOM 828 C C . LEU A 1 101 ? -10.105 -6.861 25.581 1.00 89.75 101 LEU A C 1
ATOM 830 O O . LEU A 1 101 ? -10.962 -6.642 26.438 1.00 89.75 101 LEU A O 1
ATOM 834 N N . ARG A 1 102 ? -10.413 -7.528 24.461 1.00 88.31 102 ARG A N 1
ATOM 835 C CA . ARG A 1 102 ? -11.746 -8.121 24.246 1.00 88.31 102 ARG A CA 1
ATOM 836 C C . ARG A 1 102 ? -12.034 -9.230 25.254 1.00 88.31 102 ARG A C 1
ATOM 838 O O . ARG A 1 102 ? -13.158 -9.293 25.757 1.00 88.31 102 ARG A O 1
ATOM 845 N N . ASP A 1 103 ? -11.039 -10.054 25.568 1.00 92.94 103 ASP A N 1
ATOM 846 C CA . ASP A 1 103 ? -11.159 -11.113 26.569 1.00 92.94 103 ASP A CA 1
ATOM 847 C C . ASP A 1 103 ? -11.330 -10.536 27.981 1.00 92.94 103 ASP A C 1
ATOM 849 O O . ASP A 1 103 ? -12.176 -11.009 28.741 1.00 92.94 103 ASP A O 1
ATOM 853 N N . GLU A 1 104 ? -10.599 -9.474 28.331 1.00 92.44 104 GLU A N 1
ATOM 854 C CA . GLU A 1 104 ? -10.773 -8.753 29.600 1.00 92.44 104 GLU A CA 1
ATOM 855 C C . GLU A 1 104 ? -12.176 -8.152 29.734 1.00 92.44 104 GLU A C 1
ATOM 857 O O . GLU A 1 104 ? -12.852 -8.364 30.743 1.00 92.44 104 GLU A O 1
ATOM 862 N N . VAL A 1 105 ? -12.680 -7.486 28.690 1.00 87.31 105 VAL A N 1
ATOM 863 C CA . VAL A 1 105 ? -14.055 -6.964 28.669 1.00 87.31 105 VAL A CA 1
ATOM 864 C C . VAL A 1 105 ? -15.079 -8.094 28.814 1.00 87.31 105 VAL A C 1
ATOM 866 O O . VAL A 1 105 ? -16.096 -7.925 29.493 1.00 87.31 105 VAL A O 1
ATOM 869 N N . ALA A 1 106 ? -14.843 -9.256 28.200 1.00 91.75 106 ALA A N 1
ATOM 870 C CA . ALA A 1 106 ? -15.716 -10.416 28.352 1.00 91.75 106 ALA A CA 1
ATOM 871 C C . ALA A 1 106 ? -15.714 -10.956 29.794 1.00 91.75 106 ALA A C 1
ATOM 873 O O . ALA A 1 106 ? -16.790 -11.247 30.329 1.00 91.75 106 ALA A O 1
ATOM 874 N N . LYS A 1 107 ? -14.543 -11.026 30.444 1.00 92.75 107 LYS A N 1
ATOM 875 C CA . LYS A 1 107 ? -14.404 -11.414 31.859 1.00 92.75 107 LYS A CA 1
ATOM 876 C C . LYS A 1 107 ? -15.143 -10.446 32.780 1.00 92.75 107 LYS A C 1
ATOM 878 O O . LYS A 1 107 ? -15.996 -10.885 33.549 1.00 92.75 107 LYS A O 1
ATOM 883 N N . LEU A 1 108 ? -14.919 -9.139 32.632 1.00 89.06 108 LEU A N 1
ATOM 884 C CA . LEU A 1 108 ? -15.597 -8.112 33.432 1.00 89.06 108 LEU A CA 1
ATOM 885 C C . LEU A 1 108 ? -17.122 -8.161 33.252 1.00 89.06 108 LEU A C 1
ATOM 887 O O . LEU A 1 108 ? -17.874 -8.085 34.221 1.00 89.06 108 LEU A O 1
ATOM 891 N N . LYS A 1 109 ? -17.615 -8.380 32.024 1.00 89.69 109 LYS A N 1
ATOM 892 C CA . LYS A 1 109 ? -19.054 -8.581 31.775 1.00 89.69 109 LYS A CA 1
ATOM 893 C C . LYS A 1 109 ? -19.606 -9.821 32.481 1.00 89.69 109 LYS A C 1
ATOM 895 O O . LYS A 1 109 ? -20.742 -9.788 32.957 1.00 89.69 109 LYS A O 1
ATOM 900 N N . ALA A 1 110 ? -18.851 -10.917 32.536 1.00 93.00 110 ALA A N 1
ATOM 901 C CA . ALA A 1 110 ? -19.259 -12.118 33.261 1.00 93.00 110 ALA A CA 1
ATOM 902 C C . ALA A 1 110 ? -19.294 -11.879 34.780 1.00 93.00 110 ALA A C 1
ATOM 904 O O . ALA A 1 110 ? -20.257 -12.280 35.437 1.00 93.00 110 ALA A O 1
ATOM 905 N N . GLU A 1 111 ? -18.308 -11.167 35.326 1.00 92.62 111 GLU A N 1
ATOM 906 C CA . GLU A 1 111 ? -18.280 -10.779 36.738 1.00 92.62 111 GLU A CA 1
ATOM 907 C C . GLU A 1 111 ? -19.447 -9.864 37.111 1.00 92.62 111 GLU A C 1
ATOM 909 O O . GLU A 1 111 ? -20.131 -10.135 38.098 1.00 92.62 111 GLU A O 1
ATOM 914 N N . LEU A 1 112 ? -19.751 -8.855 36.289 1.00 84.62 112 LEU A N 1
ATOM 915 C CA . LEU A 1 112 ? -20.913 -7.984 36.485 1.00 84.62 112 LEU A CA 1
ATOM 916 C C . LEU A 1 112 ? -22.225 -8.774 36.502 1.00 84.62 112 LEU A C 1
ATOM 918 O O . LEU A 1 112 ? -23.077 -8.539 37.357 1.00 84.62 112 LEU A O 1
ATOM 922 N N . ARG A 1 113 ? -22.394 -9.754 35.602 1.00 93.06 113 ARG A N 1
ATOM 923 C CA . ARG A 1 113 ? -23.576 -10.635 35.619 1.00 93.06 113 ARG A CA 1
ATOM 924 C C . ARG A 1 113 ? -23.646 -11.466 36.896 1.00 93.06 113 ARG A C 1
ATOM 926 O O . ARG A 1 113 ? -24.727 -11.592 37.466 1.00 93.06 113 ARG A O 1
ATOM 933 N N . ARG A 1 114 ? -22.514 -12.016 37.346 1.00 95.88 114 ARG A N 1
ATOM 934 C CA . ARG A 1 114 ? -22.427 -12.798 38.587 1.00 95.88 114 ARG A CA 1
ATOM 935 C C . ARG A 1 114 ? -22.815 -11.949 39.796 1.00 95.88 114 ARG A C 1
ATOM 937 O O . ARG A 1 114 ? -23.676 -12.364 40.566 1.00 95.88 114 ARG A O 1
ATOM 944 N N . LEU A 1 115 ? -22.226 -10.761 39.936 1.00 88.75 115 LEU A N 1
ATOM 945 C CA . LEU A 1 115 ? -22.541 -9.820 41.014 1.00 88.75 115 LEU A CA 1
ATOM 946 C C . LEU A 1 115 ? -24.007 -9.372 40.955 1.00 88.75 115 LEU A C 1
ATOM 948 O O . LEU A 1 115 ? -24.678 -9.354 41.981 1.00 88.75 115 LEU A O 1
ATOM 952 N N . GLY A 1 116 ? -24.535 -9.103 39.758 1.00 88.25 116 GLY A N 1
ATOM 953 C CA . GLY A 1 116 ? -25.947 -8.768 39.565 1.00 88.25 116 GLY A CA 1
ATOM 954 C C . GLY A 1 116 ? -26.903 -9.885 39.997 1.00 88.25 116 GLY A C 1
ATOM 955 O O . GLY A 1 116 ? -27.956 -9.605 40.564 1.00 88.25 116 GLY A O 1
ATOM 956 N N . SER A 1 117 ? -26.551 -11.156 39.783 1.00 93.00 117 SER A N 1
ATOM 957 C CA . SER A 1 117 ? -27.335 -12.284 40.307 1.00 93.00 117 SER A CA 1
ATOM 958 C C . SER A 1 117 ? -27.247 -12.398 41.829 1.00 93.00 117 SER A C 1
ATOM 960 O O . SER A 1 117 ? -28.281 -12.545 42.470 1.00 93.00 117 SER A O 1
ATOM 962 N N . GLN A 1 118 ? -26.055 -12.234 42.411 1.00 89.06 118 GLN A N 1
ATOM 963 C CA . GLN A 1 118 ? -25.877 -12.231 43.870 1.00 89.06 118 GLN A CA 1
ATOM 964 C C . GLN A 1 118 ? -26.662 -11.105 44.553 1.00 89.06 118 GLN A C 1
ATOM 966 O O . GLN A 1 118 ? -27.197 -11.301 45.643 1.00 89.06 118 GLN A O 1
ATOM 971 N N . LEU A 1 119 ? -26.748 -9.933 43.918 1.00 89.31 119 LEU A N 1
ATOM 972 C CA . LEU A 1 119 ? -27.546 -8.817 44.418 1.00 89.31 119 LEU A CA 1
ATOM 973 C C . LEU A 1 119 ? -29.037 -9.175 44.442 1.00 89.31 119 LEU A C 1
ATOM 975 O O . LEU A 1 119 ? -29.669 -9.027 45.482 1.00 89.31 119 LEU A O 1
ATOM 979 N N . ARG A 1 120 ? -29.571 -9.726 43.342 1.00 92.12 120 ARG A N 1
ATOM 980 C CA . ARG A 1 120 ? -30.973 -10.178 43.264 1.00 92.12 120 ARG A CA 1
ATOM 981 C C . ARG A 1 120 ? -31.302 -11.260 44.293 1.00 92.12 120 ARG A C 1
ATOM 983 O O . ARG A 1 120 ? -32.357 -11.215 44.914 1.00 92.12 120 ARG A O 1
ATOM 990 N N . GLU A 1 121 ? -30.408 -12.224 44.495 1.00 91.81 121 GLU A N 1
ATOM 991 C CA . GLU A 1 121 ? -30.563 -13.244 45.543 1.00 91.81 121 GLU A CA 1
ATOM 992 C C . GLU A 1 121 ? -30.611 -12.606 46.939 1.00 91.81 121 GLU A C 1
ATOM 994 O O . GLU A 1 121 ? -31.467 -12.955 47.753 1.00 91.81 121 GLU A O 1
ATOM 999 N N . GLY A 1 122 ? -29.739 -11.625 47.198 1.00 87.19 122 GLY A N 1
ATOM 1000 C CA . GLY A 1 122 ? -29.748 -10.846 48.436 1.00 87.19 122 GLY A CA 1
ATOM 1001 C C . GLY A 1 122 ? -31.043 -10.053 48.640 1.00 87.19 122 GLY A C 1
ATOM 1002 O O . GLY A 1 122 ? -31.588 -10.047 49.743 1.00 87.19 122 GLY A O 1
ATOM 1003 N N . GLU A 1 123 ? -31.576 -9.432 47.586 1.00 90.00 123 GLU A N 1
ATOM 1004 C CA . GLU A 1 123 ? -32.861 -8.721 47.618 1.00 90.00 123 GLU A CA 1
ATOM 1005 C C . GLU A 1 123 ? -34.023 -9.660 47.967 1.00 90.00 123 GLU A C 1
ATOM 1007 O O . GLU A 1 123 ? -34.842 -9.334 48.828 1.00 90.00 123 GLU A O 1
ATOM 1012 N N . VAL A 1 124 ? -34.071 -10.853 47.362 1.00 93.50 124 VAL A N 1
ATOM 1013 C CA . VAL A 1 124 ? -35.088 -11.871 47.674 1.00 93.50 124 VAL A CA 1
ATOM 1014 C C . VAL A 1 124 ? -34.973 -12.334 49.127 1.00 93.50 124 VAL A C 1
ATOM 1016 O O . VAL A 1 124 ? -35.984 -12.395 49.827 1.00 93.50 124 VAL A O 1
ATOM 1019 N N . ALA A 1 125 ? -33.759 -12.605 49.615 1.00 90.62 125 ALA A N 1
ATOM 1020 C CA . ALA A 1 125 ? -33.538 -13.005 51.005 1.00 90.62 125 ALA A CA 1
ATOM 1021 C C . ALA A 1 125 ? -34.011 -11.930 52.002 1.00 90.62 125 ALA A C 1
ATOM 1023 O O . ALA A 1 125 ? -34.662 -12.248 52.998 1.00 90.62 125 ALA A O 1
ATOM 1024 N N . LEU A 1 126 ? -33.749 -10.651 51.712 1.00 89.25 126 LEU A N 1
ATOM 1025 C CA . LEU A 1 126 ? -34.226 -9.532 52.528 1.00 89.25 126 LEU A CA 1
ATOM 1026 C C . LEU A 1 126 ? -35.755 -9.405 52.511 1.00 89.25 126 LEU A C 1
ATOM 1028 O O . LEU A 1 126 ? -36.352 -9.116 53.550 1.00 89.25 126 LEU A O 1
ATOM 1032 N N . LEU A 1 127 ? -36.400 -9.618 51.360 1.00 93.12 127 LEU A N 1
ATOM 1033 C CA . LEU A 1 127 ? -37.862 -9.608 51.256 1.00 93.12 127 LEU A CA 1
ATOM 1034 C C . LEU A 1 127 ? -38.498 -10.731 52.085 1.00 93.12 127 LEU A C 1
ATOM 1036 O O . LEU A 1 127 ? -39.454 -10.469 52.817 1.00 93.12 127 LEU A O 1
ATOM 1040 N N . LEU A 1 128 ? -37.947 -11.947 52.024 1.00 90.25 128 LEU A N 1
ATOM 1041 C CA . LEU A 1 128 ? -38.416 -13.078 52.828 1.00 90.25 128 LEU A CA 1
ATOM 1042 C C . LEU A 1 128 ? -38.262 -12.800 54.329 1.00 90.25 128 LEU A C 1
ATOM 1044 O O . LEU A 1 128 ? -39.240 -12.906 55.065 1.00 90.25 128 LEU A O 1
ATOM 1048 N N . ALA A 1 129 ? -37.093 -12.323 54.768 1.00 86.44 129 ALA A N 1
ATOM 1049 C CA . ALA A 1 129 ? -36.857 -11.971 56.170 1.00 86.44 129 ALA A CA 1
ATOM 1050 C C . ALA A 1 129 ? -37.816 -10.874 56.675 1.00 86.44 129 ALA A C 1
ATOM 1052 O O . ALA A 1 129 ? -38.311 -10.929 57.802 1.00 86.44 129 ALA A O 1
ATOM 1053 N N . ARG A 1 130 ? -38.130 -9.875 55.836 1.00 87.19 130 ARG A N 1
ATOM 1054 C CA . ARG A 1 130 ? -39.132 -8.845 56.164 1.00 87.19 130 ARG A CA 1
ATOM 1055 C C . ARG A 1 130 ? -40.533 -9.436 56.317 1.00 87.19 130 ARG A C 1
ATOM 1057 O O . ARG A 1 130 ? -41.244 -9.032 57.234 1.00 87.19 130 ARG A O 1
ATOM 1064 N N . SER A 1 131 ? -40.922 -10.369 55.448 1.00 93.19 131 SER A N 1
ATOM 1065 C CA . SER A 1 131 ? -42.211 -11.067 55.534 1.00 93.19 131 SER A CA 1
ATOM 1066 C C . SER A 1 131 ? -42.312 -11.909 56.808 1.00 93.19 131 SER A C 1
ATOM 1068 O O . SER A 1 131 ? -43.308 -11.819 57.521 1.00 93.19 131 SER A O 1
ATOM 1070 N N . GLU A 1 132 ? -41.273 -12.677 57.142 1.00 91.06 132 GLU A N 1
ATOM 1071 C CA . GLU A 1 132 ? -41.211 -13.471 58.379 1.00 91.06 132 GLU A CA 1
ATOM 1072 C C . GLU A 1 132 ? -41.330 -12.584 59.626 1.00 91.06 132 GLU A C 1
ATOM 1074 O O . GLU A 1 132 ? -42.121 -12.865 60.525 1.00 91.06 132 GLU A O 1
ATOM 1079 N N . LEU A 1 133 ? -40.621 -11.450 59.662 1.00 85.69 133 LEU A N 1
ATOM 1080 C CA . LEU A 1 133 ? -40.737 -10.479 60.756 1.00 85.69 133 LEU A CA 1
ATOM 1081 C C . LEU A 1 133 ? -42.147 -9.886 60.876 1.00 85.69 133 LEU A C 1
ATOM 1083 O O . LEU A 1 133 ? -42.606 -9.612 61.985 1.00 85.69 133 LEU A O 1
ATOM 1087 N N . GLN A 1 134 ? -42.841 -9.656 59.758 1.00 90.00 134 GLN A N 1
ATOM 1088 C CA . GLN A 1 134 ? -44.230 -9.193 59.778 1.00 90.00 134 GLN A CA 1
ATOM 1089 C C . GLN A 1 134 ? -45.180 -10.266 60.322 1.00 90.00 134 GLN A C 1
ATOM 1091 O O . GLN A 1 134 ? -46.054 -9.933 61.122 1.00 90.00 134 GLN A O 1
ATOM 1096 N N . GLN A 1 135 ? -44.986 -11.532 59.943 1.00 92.25 135 GLN A N 1
ATOM 1097 C CA . GLN A 1 135 ? -45.770 -12.660 60.454 1.00 92.25 135 GLN A CA 1
ATOM 1098 C C . GLN A 1 135 ? -45.580 -12.831 61.962 1.00 92.25 135 GLN A C 1
ATOM 1100 O O . GLN A 1 135 ? -46.562 -12.817 62.697 1.00 92.25 135 GLN A O 1
ATOM 1105 N N . LEU A 1 136 ? -44.333 -12.855 62.441 1.00 87.00 136 LEU A N 1
ATOM 1106 C CA . LEU A 1 136 ? -44.031 -12.953 63.873 1.00 87.00 136 LEU A CA 1
ATOM 1107 C C . LEU A 1 136 ? -44.631 -11.792 64.678 1.00 87.00 136 LEU A C 1
ATOM 1109 O O . LEU A 1 136 ? -45.122 -11.988 65.786 1.00 87.00 136 LEU A O 1
ATOM 1113 N N . ARG A 1 137 ? -44.647 -10.572 64.123 1.00 86.25 137 ARG A N 1
ATOM 1114 C CA . ARG A 1 137 ? -45.317 -9.422 64.757 1.00 86.25 137 ARG A CA 1
ATOM 1115 C C . ARG A 1 137 ? -46.835 -9.581 64.814 1.00 86.25 137 ARG A C 1
ATOM 1117 O O . ARG A 1 137 ? -47.442 -9.146 65.788 1.00 86.25 137 ARG A O 1
ATOM 1124 N N . ALA A 1 138 ? -47.449 -10.146 63.777 1.00 88.62 138 ALA A N 1
ATOM 1125 C CA . ALA A 1 138 ? -48.883 -10.419 63.765 1.00 88.62 138 ALA A CA 1
ATOM 1126 C C . ALA A 1 138 ? -49.250 -11.518 64.776 1.00 88.62 138 ALA A C 1
ATOM 1128 O O . ALA A 1 138 ? -50.205 -11.349 65.529 1.00 88.62 138 ALA A O 1
ATOM 1129 N N . GLU A 1 139 ? -48.453 -12.588 64.847 1.00 86.25 139 GLU A N 1
ATOM 1130 C CA . GLU A 1 139 ? -48.586 -13.650 65.850 1.00 86.25 139 GLU A CA 1
ATOM 1131 C C . GLU A 1 139 ? -48.449 -13.102 67.274 1.00 86.25 139 GLU A C 1
ATOM 1133 O O . GLU A 1 139 ? -49.308 -13.370 68.111 1.00 86.25 139 GLU A O 1
ATOM 1138 N N . ALA A 1 140 ? -47.431 -12.272 67.534 1.00 79.75 140 ALA A N 1
ATOM 1139 C CA . ALA A 1 140 ? -47.229 -11.637 68.835 1.00 79.75 140 ALA A CA 1
ATOM 1140 C C . ALA A 1 140 ? -48.455 -10.814 69.274 1.00 79.75 140 ALA A C 1
ATOM 1142 O O . ALA A 1 140 ? -48.951 -11.009 70.383 1.00 79.75 140 ALA A O 1
ATOM 1143 N N . ARG A 1 141 ? -49.010 -9.975 68.385 1.00 83.50 141 ARG A N 1
ATOM 1144 C CA . ARG A 1 141 ? -50.245 -9.212 68.663 1.00 83.50 141 ARG A CA 1
ATOM 1145 C C . ARG A 1 141 ? -51.439 -10.122 68.946 1.00 83.50 141 ARG A C 1
ATOM 1147 O O . ARG A 1 141 ? -52.169 -9.893 69.900 1.00 83.50 141 ARG A O 1
ATOM 1154 N N . GLY A 1 142 ? -51.602 -11.186 68.157 1.00 83.69 142 GLY A N 1
ATOM 1155 C CA . GLY A 1 142 ? -52.660 -12.172 68.380 1.00 83.69 142 GLY A CA 1
ATOM 1156 C C . GLY A 1 142 ? -52.549 -12.861 69.742 1.00 83.69 142 GLY A C 1
ATOM 1157 O O . GLY A 1 142 ? -53.564 -13.131 70.376 1.00 83.69 142 GLY A O 1
ATOM 1158 N N . THR A 1 143 ? -51.329 -13.117 70.228 1.00 78.25 143 THR A N 1
ATOM 1159 C CA . THR A 1 143 ? -51.128 -13.673 71.575 1.00 78.25 143 THR A CA 1
ATOM 1160 C C . THR A 1 143 ? -51.355 -12.663 72.700 1.00 78.25 143 THR A C 1
ATOM 1162 O O . THR A 1 143 ? -51.800 -13.073 73.770 1.00 78.25 143 THR A O 1
ATOM 1165 N N . GLU A 1 144 ? -51.100 -11.369 72.478 1.00 74.31 144 GLU A N 1
ATOM 1166 C CA . GLU A 1 144 ? -51.395 -10.309 73.454 1.00 74.31 144 GLU A CA 1
ATOM 1167 C C . GLU A 1 144 ? -52.909 -10.147 73.672 1.00 74.31 144 GLU A C 1
ATOM 1169 O O . GLU A 1 144 ? -53.346 -10.062 74.818 1.00 74.31 144 GLU A O 1
ATOM 1174 N N . ASP A 1 145 ? -53.721 -10.209 72.611 1.00 72.50 145 ASP A N 1
ATOM 1175 C CA . ASP A 1 145 ? -55.184 -10.054 72.703 1.00 72.50 145 ASP A CA 1
ATOM 1176 C C . ASP A 1 145 ? -55.894 -11.232 73.411 1.00 72.50 145 ASP A C 1
ATOM 1178 O O . ASP A 1 145 ? -56.990 -11.074 73.952 1.00 72.50 145 ASP A O 1
ATOM 1182 N N . VAL A 1 146 ? -55.287 -12.426 73.431 1.00 68.00 146 VAL A N 1
ATOM 1183 C CA . VAL A 1 146 ? -55.871 -13.641 74.041 1.00 68.00 146 VAL A CA 1
ATOM 1184 C C . VAL A 1 146 ? -55.575 -13.748 75.544 1.00 68.00 146 VAL A C 1
ATOM 1186 O O . VAL A 1 146 ? -56.239 -14.511 76.248 1.00 68.00 146 VAL A O 1
ATOM 1189 N N . VAL A 1 147 ? -54.611 -12.986 76.070 1.00 56.03 147 VAL A N 1
ATOM 1190 C CA . VAL A 1 147 ? -54.246 -13.020 77.492 1.00 56.03 147 VAL A CA 1
ATOM 1191 C C . VAL A 1 147 ? -54.887 -11.827 78.213 1.00 56.03 147 VAL A C 1
ATOM 1193 O O . VAL A 1 147 ? -54.338 -10.728 78.176 1.00 56.03 147 VAL A O 1
ATOM 1196 N N . PRO A 1 148 ? -56.028 -12.005 78.908 1.00 56.81 148 PRO A N 1
ATOM 1197 C CA . PRO A 1 148 ? -56.597 -10.940 79.723 1.00 56.81 148 PRO A CA 1
ATOM 1198 C C . PRO A 1 148 ? -55.606 -10.542 80.834 1.00 56.81 148 PRO A C 1
ATOM 1200 O O . PRO A 1 148 ? -55.063 -11.428 81.505 1.00 56.81 148 PRO A O 1
ATOM 1203 N N . PRO A 1 149 ? -55.374 -9.235 81.061 1.00 57.66 149 PRO A N 1
ATOM 1204 C CA . PRO A 1 149 ? -54.313 -8.747 81.947 1.00 57.66 149 PRO A CA 1
ATOM 1205 C C . PRO A 1 149 ? -54.458 -9.168 83.423 1.00 57.66 149 PRO A C 1
ATOM 1207 O O . PRO A 1 149 ? -53.455 -9.201 84.134 1.00 57.66 149 PRO A O 1
ATOM 1210 N N . ASP A 1 150 ? -55.649 -9.591 83.869 1.00 52.09 150 ASP A N 1
ATOM 1211 C CA . ASP A 1 150 ? -55.973 -9.675 85.304 1.00 52.09 150 ASP A CA 1
ATOM 1212 C C . ASP A 1 150 ? -56.431 -11.062 85.816 1.00 52.09 150 ASP A C 1
ATOM 1214 O O . ASP A 1 150 ? -56.948 -11.186 86.925 1.00 52.09 150 ASP A O 1
ATOM 1218 N N . GLY A 1 151 ? -56.239 -12.144 85.051 1.00 52.19 151 GLY A N 1
ATOM 1219 C CA . GLY A 1 151 ? -56.646 -13.495 85.473 1.00 52.19 151 GLY A CA 1
ATOM 1220 C C . GLY A 1 151 ? -55.555 -14.285 86.212 1.00 52.19 151 GLY A C 1
ATOM 1221 O O . GLY A 1 151 ? -54.678 -14.869 85.573 1.00 52.19 151 GLY A O 1
ATOM 1222 N N . GLU A 1 152 ? -55.619 -14.386 87.545 1.00 47.78 152 GLU A N 1
ATOM 1223 C CA . GLU A 1 152 ? -54.782 -15.294 88.356 1.00 47.78 152 GLU A CA 1
ATOM 1224 C C . GLU A 1 152 ? -55.183 -16.773 88.154 1.00 47.78 152 GLU A C 1
ATOM 1226 O O . GLU A 1 152 ? -55.807 -17.405 89.001 1.00 47.78 152 GLU A O 1
ATOM 1231 N N . GLY A 1 153 ? -54.853 -17.340 86.991 1.00 54.97 153 GLY A N 1
ATOM 1232 C CA . GLY A 1 153 ? -55.087 -18.750 86.668 1.00 54.97 153 GLY A CA 1
ATOM 1233 C C . GLY A 1 153 ? -53.811 -19.613 86.706 1.00 54.97 153 GLY A C 1
ATOM 1234 O O . GLY A 1 153 ? -52.714 -19.112 86.433 1.00 54.97 153 GLY A O 1
ATOM 1235 N N . PRO A 1 154 ? -53.923 -20.938 86.945 1.00 52.47 154 PRO A N 1
ATOM 1236 C CA . PRO A 1 154 ? -52.792 -21.878 87.031 1.00 52.47 154 PRO A CA 1
ATOM 1237 C C . PRO A 1 154 ? -51.970 -22.055 85.730 1.00 52.47 154 PRO A C 1
ATOM 1239 O O . PRO A 1 154 ? -50.981 -22.784 85.724 1.00 52.47 154 PRO A O 1
ATOM 1242 N N . GLY A 1 155 ? -52.313 -21.362 84.635 1.00 54.25 155 GLY A N 1
ATOM 1243 C CA . GLY A 1 155 ? -51.579 -21.367 83.360 1.00 54.25 155 GLY A CA 1
ATOM 1244 C C . GLY A 1 155 ? -50.340 -20.451 83.286 1.00 54.25 155 GLY A C 1
ATOM 1245 O O . GLY A 1 155 ? -49.580 -20.533 82.319 1.00 54.25 155 GLY A O 1
ATOM 1246 N N . ARG A 1 156 ? -50.082 -19.602 84.297 1.00 57.72 156 ARG A N 1
ATOM 1247 C CA . ARG A 1 156 ? -48.953 -18.637 84.314 1.00 57.72 156 ARG A CA 1
ATOM 1248 C C . ARG A 1 156 ? -47.552 -19.226 84.037 1.00 57.72 156 ARG A C 1
ATOM 1250 O O . ARG A 1 156 ? -46.770 -18.539 83.377 1.00 57.72 156 ARG A O 1
ATOM 1257 N N . PRO A 1 157 ? -47.185 -20.447 84.482 1.00 65.69 157 PRO A N 1
ATOM 1258 C CA . PRO A 1 157 ? -45.861 -21.008 84.199 1.00 65.69 157 PRO A CA 1
ATOM 1259 C C . PRO A 1 157 ? -45.655 -21.343 82.717 1.00 65.69 157 PRO A C 1
ATOM 1261 O O . PRO A 1 157 ? -44.568 -21.126 82.187 1.00 65.69 157 PRO A O 1
ATOM 1264 N N . ALA A 1 158 ? -46.698 -21.843 82.045 1.00 67.31 158 ALA A N 1
ATOM 1265 C CA . ALA A 1 158 ? -46.647 -22.176 80.623 1.00 67.31 158 ALA A CA 1
ATOM 1266 C C . ALA A 1 158 ? -46.564 -20.908 79.764 1.00 67.31 158 ALA A C 1
ATOM 1268 O O . ALA A 1 158 ? -45.739 -20.835 78.856 1.00 67.31 158 ALA A O 1
ATOM 1269 N N . LEU A 1 159 ? -47.334 -19.873 80.121 1.00 67.69 159 LEU A N 1
ATOM 1270 C CA . LEU A 1 159 ? -47.276 -18.575 79.451 1.00 67.69 159 LEU A CA 1
ATOM 1271 C C . LEU A 1 159 ? -45.910 -17.892 79.633 1.00 67.69 159 LEU A C 1
ATOM 1273 O O . LEU A 1 159 ? -45.357 -17.361 78.675 1.00 67.69 159 LEU A O 1
ATOM 1277 N N . ARG A 1 160 ? -45.310 -17.963 80.834 1.00 72.44 160 ARG A N 1
ATOM 1278 C CA . ARG A 1 160 ? -43.941 -17.466 81.064 1.00 72.44 160 ARG A CA 1
ATOM 1279 C C . ARG A 1 160 ? -42.906 -18.191 80.210 1.00 72.44 160 ARG A C 1
ATOM 1281 O O . ARG A 1 160 ? -42.027 -17.525 79.679 1.00 72.44 160 ARG A O 1
ATOM 1288 N N . ARG A 1 161 ? -43.002 -19.519 80.067 1.00 74.81 161 ARG A N 1
ATOM 1289 C CA . ARG A 1 161 ? -42.090 -20.282 79.195 1.00 74.81 161 ARG A CA 1
ATOM 1290 C C . ARG A 1 161 ? -42.250 -19.883 77.733 1.00 74.81 161 ARG A C 1
ATOM 1292 O O . ARG A 1 161 ? -41.245 -19.624 77.090 1.00 74.81 161 ARG A O 1
ATOM 1299 N N . LEU A 1 162 ? -43.482 -19.742 77.244 1.00 74.06 162 LEU A N 1
ATOM 1300 C CA . LEU A 1 162 ? -43.752 -19.279 75.878 1.00 74.06 162 LEU A CA 1
ATOM 1301 C C . LEU A 1 162 ? -43.223 -17.862 75.623 1.00 74.06 162 LEU A C 1
ATOM 1303 O O . LEU A 1 162 ? -42.586 -17.627 74.602 1.00 74.06 162 LEU A O 1
ATOM 1307 N N . LEU A 1 163 ? -43.416 -16.933 76.564 1.00 74.44 163 LEU A N 1
ATOM 1308 C CA . LEU A 1 163 ? -42.853 -15.581 76.471 1.00 74.44 163 LEU A CA 1
ATOM 1309 C C . LEU A 1 163 ? -41.321 -15.595 76.501 1.00 74.44 163 LEU A C 1
ATOM 1311 O O . LEU A 1 163 ? -40.692 -14.843 75.765 1.00 74.44 163 LEU A O 1
ATOM 1315 N N . GLN A 1 164 ? -40.713 -16.466 77.309 1.00 77.69 164 GLN A N 1
ATOM 1316 C CA . GLN A 1 164 ? -39.259 -16.603 77.399 1.00 77.69 164 GLN A CA 1
ATOM 1317 C C . GLN A 1 164 ? -38.660 -17.252 76.138 1.00 77.69 164 GLN A C 1
ATOM 1319 O O . GLN A 1 164 ? -37.613 -16.819 75.661 1.00 77.69 164 GLN A O 1
ATOM 1324 N N . GLU A 1 165 ? -39.340 -18.239 75.550 1.00 78.25 165 GLU A N 1
ATOM 1325 C CA . GLU A 1 165 ? -38.968 -18.838 74.263 1.00 78.25 165 GLU A CA 1
ATOM 1326 C C . GLU A 1 165 ? -39.149 -17.850 73.101 1.00 78.25 165 GLU A C 1
ATOM 1328 O O . GLU A 1 165 ? -38.277 -17.760 72.236 1.00 78.25 165 GLU A O 1
ATOM 1333 N N . SER A 1 166 ? -40.236 -17.070 73.104 1.00 72.44 166 SER A N 1
ATOM 1334 C CA . SER A 1 166 ? -40.483 -15.968 72.163 1.00 72.44 166 SER A CA 1
ATOM 1335 C C . SER A 1 166 ? -39.372 -14.918 72.239 1.00 72.44 166 SER A C 1
ATOM 1337 O O . SER A 1 166 ? -38.737 -14.619 71.228 1.00 72.44 166 SER A O 1
ATOM 1339 N N . SER A 1 167 ? -39.043 -14.446 73.447 1.00 76.56 167 SER A N 1
ATOM 1340 C CA . SER A 1 167 ? -37.961 -13.478 73.662 1.00 76.56 167 SER A CA 1
ATOM 1341 C C . SER A 1 167 ? -36.603 -14.029 73.218 1.00 76.56 167 SER A C 1
ATOM 1343 O O . SER A 1 167 ? -35.799 -13.283 72.659 1.00 76.56 167 SER A O 1
ATOM 1345 N N . GLY A 1 168 ? -36.339 -15.322 73.434 1.00 82.25 168 GLY A N 1
ATOM 1346 C CA . GLY A 1 168 ? -35.114 -15.975 72.973 1.00 82.25 168 GLY A CA 1
ATOM 1347 C C . GLY A 1 168 ? -35.019 -16.039 71.446 1.00 82.25 168 GLY A C 1
ATOM 1348 O O . GLY A 1 168 ? -33.963 -15.755 70.879 1.00 82.25 168 GLY A O 1
ATOM 1349 N N . ARG A 1 169 ? -36.126 -16.356 70.761 1.00 75.94 169 ARG A N 1
ATOM 1350 C CA . ARG A 1 169 ? -36.195 -16.351 69.289 1.00 75.94 169 ARG A CA 1
ATOM 1351 C C . ARG A 1 169 ? -36.050 -14.943 68.720 1.00 75.94 169 ARG A C 1
ATOM 1353 O O . ARG A 1 169 ? -35.333 -14.762 67.740 1.00 75.94 169 ARG A O 1
ATOM 1360 N N . GLU A 1 170 ? -36.683 -13.953 69.342 1.00 75.12 170 GLU A N 1
ATOM 1361 C CA . GLU A 1 170 ? -36.566 -12.554 68.932 1.00 75.12 170 GLU A CA 1
ATOM 1362 C C . GLU A 1 170 ? -35.127 -12.043 69.092 1.00 75.12 170 GLU A C 1
ATOM 1364 O O . GLU A 1 170 ? -34.596 -11.418 68.174 1.00 75.12 170 GLU A O 1
ATOM 1369 N N . ALA A 1 171 ? -34.462 -12.366 70.207 1.00 80.38 171 ALA A N 1
ATOM 1370 C CA . ALA A 1 171 ? -33.051 -12.046 70.415 1.00 80.38 171 ALA A CA 1
ATOM 1371 C C . ALA A 1 171 ? -32.158 -12.694 69.342 1.00 80.38 171 ALA A C 1
ATOM 1373 O O . ALA A 1 171 ? -31.376 -12.001 68.698 1.00 80.38 171 ALA A O 1
ATOM 1374 N N . ALA A 1 172 ? -32.351 -13.986 69.052 1.00 77.75 172 ALA A N 1
ATOM 1375 C CA . ALA A 1 172 ? -31.587 -14.682 68.016 1.00 77.75 172 ALA A CA 1
ATOM 1376 C C . ALA A 1 172 ? -31.804 -14.097 66.605 1.00 77.75 172 ALA A C 1
ATOM 1378 O O . ALA A 1 172 ? -30.874 -14.059 65.795 1.00 77.75 172 ALA A O 1
ATOM 1379 N N . LEU A 1 173 ? -33.017 -13.629 66.289 1.00 73.31 173 LEU A N 1
ATOM 1380 C CA . LEU A 1 173 ? -33.300 -12.938 65.028 1.00 73.31 173 LEU A CA 1
ATOM 1381 C C . LEU A 1 173 ? -32.636 -11.559 64.971 1.00 73.31 173 LEU A C 1
ATOM 1383 O O . LEU A 1 173 ? -32.099 -11.204 63.923 1.00 73.31 173 LEU A O 1
ATOM 1387 N N . ARG A 1 174 ? -32.618 -10.807 66.080 1.00 76.94 174 ARG A N 1
ATOM 1388 C CA . ARG A 1 174 ? -31.891 -9.530 66.166 1.00 76.94 174 ARG A CA 1
ATOM 1389 C C . ARG A 1 174 ? -30.390 -9.724 65.967 1.00 76.94 174 ARG A C 1
ATOM 1391 O O . ARG A 1 174 ? -29.808 -8.986 65.180 1.00 76.94 174 ARG A O 1
ATOM 1398 N N . ASP A 1 175 ? -29.796 -10.744 66.581 1.00 81.94 175 ASP A N 1
ATOM 1399 C CA . ASP A 1 175 ? -28.370 -11.052 66.417 1.00 81.94 175 ASP A CA 1
ATOM 1400 C C . ASP A 1 175 ? -28.035 -11.412 64.961 1.00 81.94 175 ASP A C 1
ATOM 1402 O O . ASP A 1 175 ? -27.050 -10.932 64.398 1.00 81.94 175 ASP A O 1
ATOM 1406 N N . ARG A 1 176 ? -28.887 -12.212 64.302 1.00 75.62 176 ARG A N 1
ATOM 1407 C CA . ARG A 1 176 ? -28.735 -12.531 62.870 1.00 75.62 176 ARG A CA 1
ATOM 1408 C C . ARG A 1 176 ? -28.865 -11.296 61.984 1.00 75.62 176 ARG A C 1
ATOM 1410 O O . ARG A 1 176 ? -28.117 -11.172 61.016 1.00 75.62 176 ARG A O 1
ATOM 1417 N N . LEU A 1 177 ? -29.792 -10.396 62.308 1.00 74.62 177 LEU A N 1
ATOM 1418 C CA . LEU A 1 177 ? -29.995 -9.155 61.568 1.00 74.62 177 LEU A CA 1
ATOM 1419 C C . LEU A 1 177 ? -28.785 -8.224 61.721 1.00 74.62 177 LEU A C 1
ATOM 1421 O O . LEU A 1 177 ? -28.266 -7.748 60.718 1.00 74.62 177 LEU A O 1
ATOM 1425 N N . GLN A 1 178 ? -28.261 -8.066 62.939 1.00 81.62 178 GLN A N 1
ATOM 1426 C CA . GLN A 1 178 ? -27.038 -7.300 63.198 1.00 81.62 178 GLN A CA 1
ATOM 1427 C C . GLN A 1 178 ? -25.816 -7.897 62.491 1.00 81.62 178 GLN A C 1
ATOM 1429 O O . GLN A 1 178 ? -25.007 -7.163 61.928 1.00 81.62 178 GLN A O 1
ATOM 1434 N N . ALA A 1 179 ? -25.681 -9.226 62.457 1.00 78.75 179 ALA A N 1
ATOM 1435 C CA . ALA A 1 179 ? -24.609 -9.884 61.710 1.00 78.75 179 ALA A CA 1
ATOM 1436 C C . ALA A 1 179 ? -24.739 -9.661 60.188 1.00 78.75 179 ALA A C 1
ATOM 1438 O O . ALA A 1 179 ? -23.738 -9.447 59.495 1.00 78.75 179 ALA A O 1
ATOM 1439 N N . ALA A 1 180 ? -25.966 -9.677 59.657 1.00 70.88 180 ALA A N 1
ATOM 1440 C CA . ALA A 1 180 ? -26.244 -9.366 58.255 1.00 70.88 180 ALA A CA 1
ATOM 1441 C C . ALA A 1 180 ? -25.953 -7.889 57.924 1.00 70.88 180 ALA A C 1
ATOM 1443 O O . ALA A 1 180 ? -25.352 -7.589 56.893 1.00 70.88 180 ALA A O 1
ATOM 1444 N N . GLU A 1 181 ? -26.308 -6.966 58.817 1.00 77.19 181 GLU A N 1
ATOM 1445 C CA . GLU A 1 181 ? -25.992 -5.541 58.691 1.00 77.19 181 GLU A CA 1
ATOM 1446 C C . GLU A 1 181 ? -24.479 -5.305 58.726 1.00 77.19 181 GLU A C 1
ATOM 1448 O O . GLU A 1 181 ? -23.940 -4.679 57.816 1.00 77.19 181 GLU A O 1
ATOM 1453 N N . ALA A 1 182 ? -23.764 -5.899 59.686 1.00 79.31 182 ALA A N 1
ATOM 1454 C CA . ALA A 1 182 ? -22.311 -5.783 59.793 1.00 79.31 182 ALA A CA 1
ATOM 1455 C C . ALA A 1 182 ? -21.583 -6.340 58.556 1.00 79.31 182 ALA A C 1
ATOM 1457 O O . ALA A 1 182 ? -20.604 -5.758 58.084 1.00 79.31 182 ALA A O 1
ATOM 1458 N N . THR A 1 183 ? -22.063 -7.451 57.987 1.00 75.62 183 THR A N 1
ATOM 1459 C CA . THR A 1 183 ? -21.492 -8.011 56.749 1.00 75.62 183 THR A CA 1
ATOM 1460 C C . THR A 1 183 ? -21.796 -7.149 55.523 1.00 75.62 183 THR A C 1
ATOM 1462 O O . THR A 1 183 ? -20.919 -6.987 54.667 1.00 75.62 183 THR A O 1
ATOM 1465 N N . ALA A 1 184 ? -22.985 -6.546 55.437 1.00 69.69 184 ALA A N 1
ATOM 1466 C CA . ALA A 1 184 ? -23.315 -5.573 54.398 1.00 69.69 184 ALA A CA 1
ATOM 1467 C C . ALA A 1 184 ? -22.453 -4.302 54.512 1.00 69.69 184 ALA A C 1
ATOM 1469 O O . ALA A 1 184 ? -21.934 -3.809 53.509 1.00 69.69 184 ALA A O 1
ATOM 1470 N N . GLU A 1 185 ? -22.230 -3.811 55.729 1.00 76.69 185 GLU A N 1
ATOM 1471 C CA . GLU A 1 185 ? -21.435 -2.616 56.004 1.00 76.69 185 GLU A CA 1
ATOM 1472 C C . GLU A 1 185 ? -19.941 -2.845 55.733 1.00 76.69 185 GLU A C 1
ATOM 1474 O O . GLU A 1 185 ? -19.279 -2.000 55.127 1.00 76.69 185 GLU A O 1
ATOM 1479 N N . ALA A 1 186 ? -19.419 -4.030 56.065 1.00 76.50 186 ALA A N 1
ATOM 1480 C CA . ALA A 1 186 ? -18.070 -4.448 55.689 1.00 76.50 186 ALA A CA 1
ATOM 1481 C C . ALA A 1 186 ? -17.899 -4.558 54.162 1.00 76.50 186 ALA A C 1
ATOM 1483 O O . ALA A 1 186 ? -16.869 -4.147 53.625 1.00 76.50 186 ALA A O 1
ATOM 1484 N N . ARG A 1 187 ? -18.909 -5.067 53.440 1.00 72.12 187 ARG A N 1
ATOM 1485 C CA . ARG A 1 187 ? -18.920 -5.065 51.964 1.00 72.12 187 ARG A CA 1
ATOM 1486 C C . ARG A 1 187 ? -18.915 -3.648 51.401 1.00 72.12 187 ARG A C 1
ATOM 1488 O O . ARG A 1 187 ? -18.138 -3.376 50.493 1.00 72.12 187 ARG A O 1
ATOM 1495 N N . LYS A 1 188 ? -19.733 -2.753 51.960 1.00 75.38 188 LYS A N 1
ATOM 1496 C CA . LYS A 1 188 ? -19.772 -1.340 51.571 1.00 75.38 188 LYS A CA 1
ATOM 1497 C C . LYS A 1 188 ? -18.417 -0.664 51.787 1.00 75.38 188 LYS A C 1
ATOM 1499 O O . LYS A 1 188 ? -17.945 0.014 50.885 1.00 75.38 188 LYS A O 1
ATOM 1504 N N . ARG A 1 189 ? -17.761 -0.887 52.933 1.00 74.69 189 ARG A N 1
ATOM 1505 C CA . ARG A 1 189 ? -16.405 -0.365 53.184 1.00 74.69 189 ARG A CA 1
ATOM 1506 C C . ARG A 1 189 ? -15.392 -0.865 52.163 1.00 74.69 189 ARG A C 1
ATOM 1508 O O . ARG A 1 189 ? -14.638 -0.058 51.646 1.00 74.69 189 ARG A O 1
ATOM 1515 N N . ARG A 1 190 ? -15.413 -2.156 51.818 1.00 71.94 190 ARG A N 1
ATOM 1516 C CA . ARG A 1 190 ? -14.522 -2.698 50.777 1.00 71.94 190 ARG A CA 1
ATOM 1517 C C . ARG A 1 190 ? -14.766 -2.085 49.400 1.00 71.94 190 ARG A C 1
ATOM 1519 O O . ARG A 1 190 ? -13.809 -1.886 48.667 1.00 71.94 190 ARG A O 1
ATOM 1526 N N . LEU A 1 191 ? -16.020 -1.803 49.041 1.00 66.94 191 LEU A N 1
ATOM 1527 C CA . LEU A 1 191 ? -16.337 -1.104 47.790 1.00 66.94 191 LEU A CA 1
ATOM 1528 C C . LEU A 1 191 ? -15.791 0.329 47.807 1.00 66.94 191 LEU A C 1
ATOM 1530 O O . LEU A 1 191 ? -15.093 0.706 46.878 1.00 66.94 191 LEU A O 1
ATOM 1534 N N . LEU A 1 192 ? -15.986 1.061 48.906 1.00 67.94 192 LEU A N 1
ATOM 1535 C CA . LEU A 1 192 ? -15.437 2.412 49.083 1.00 67.94 192 LEU A CA 1
ATOM 1536 C C . LEU A 1 192 ? -13.896 2.439 49.080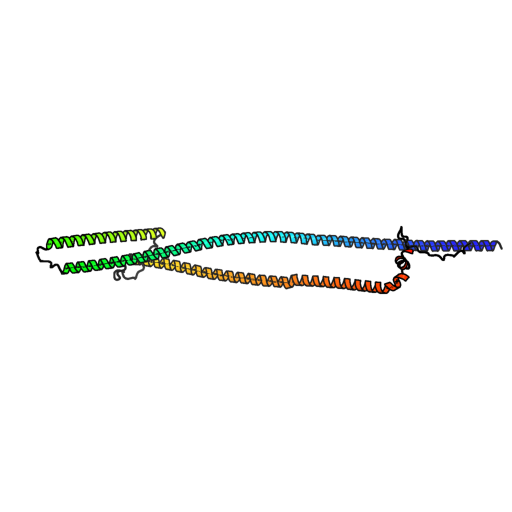 1.00 67.94 192 LEU A C 1
ATOM 1538 O O . LEU A 1 192 ? -13.290 3.364 48.550 1.00 67.94 192 LEU A O 1
ATOM 1542 N N . GLU A 1 193 ? -13.244 1.421 49.650 1.00 72.25 193 GLU A N 1
ATOM 1543 C CA . GLU A 1 193 ? -11.783 1.261 49.599 1.00 72.25 193 GLU A CA 1
ATOM 1544 C C . GLU A 1 193 ? -11.281 0.979 48.173 1.00 72.25 193 GLU A C 1
ATOM 1546 O O . GLU A 1 193 ? -10.211 1.458 47.802 1.00 72.25 193 GLU A O 1
ATOM 1551 N N . LEU A 1 194 ? -12.048 0.235 47.365 1.00 67.94 194 LEU A N 1
ATOM 1552 C CA . LEU A 1 194 ? -11.743 -0.036 45.953 1.00 67.94 194 LEU A CA 1
ATOM 1553 C C . LEU A 1 194 ? -12.028 1.170 45.041 1.00 67.94 194 LEU A C 1
ATOM 1555 O O . LEU A 1 194 ? -11.327 1.345 44.048 1.00 67.94 194 LEU A O 1
ATOM 1559 N N . GLU A 1 195 ? -13.016 2.003 45.379 1.00 63.06 195 GLU A N 1
ATOM 1560 C CA . GLU A 1 195 ? -13.361 3.248 44.666 1.00 63.06 195 GLU A CA 1
ATOM 1561 C C . GLU A 1 195 ? -12.338 4.374 44.897 1.00 63.06 195 GLU A C 1
ATOM 1563 O O . GLU A 1 195 ? -12.291 5.346 44.145 1.00 63.06 195 GLU A O 1
ATOM 1568 N N . GLY A 1 196 ? -11.461 4.227 45.895 1.00 58.41 196 GLY A N 1
ATOM 1569 C CA . GLY A 1 196 ? -10.187 4.933 45.958 1.00 58.41 196 GLY A CA 1
ATOM 1570 C C . GLY A 1 196 ? -10.249 6.447 45.740 1.00 58.41 196 GLY A C 1
ATOM 1571 O O . GLY A 1 196 ? -9.413 6.957 45.006 1.00 58.41 196 GLY A O 1
ATOM 1572 N N . SER A 1 197 ? -11.191 7.202 46.321 1.00 45.19 197 SER A N 1
ATOM 1573 C CA . SER A 1 197 ? -11.051 8.668 46.369 1.00 45.19 197 SER A CA 1
ATOM 1574 C C . SER A 1 197 ? -12.011 9.402 47.313 1.00 45.19 197 SER A C 1
ATOM 1576 O O . SER A 1 197 ? -13.186 9.091 47.447 1.00 45.19 197 SER A O 1
ATOM 1578 N N . LYS A 1 198 ? -11.409 10.402 47.967 1.00 48.62 198 LYS A N 1
ATOM 1579 C CA . LYS A 1 198 ? -11.938 11.506 48.779 1.00 48.62 198 LYS A CA 1
ATOM 1580 C C . LYS A 1 198 ? -13.410 11.855 48.524 1.00 48.62 198 LYS A C 1
ATOM 1582 O O . LYS A 1 198 ? -13.770 12.213 47.406 1.00 48.62 198 LYS A O 1
ATOM 1587 N N . GLU 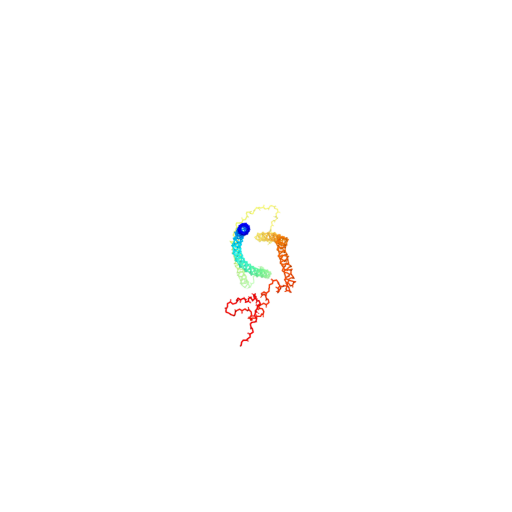A 1 199 ? -14.202 11.862 49.599 1.00 43.16 199 GLU A N 1
ATOM 1588 C CA . GLU A 1 199 ? -15.524 12.495 49.625 1.00 43.16 199 GLU A CA 1
ATOM 1589 C C . GLU A 1 199 ? -15.410 13.943 49.111 1.00 43.16 199 GLU A C 1
ATOM 1591 O O . GLU A 1 199 ? -14.645 14.726 49.681 1.00 43.16 199 GLU A O 1
ATOM 1596 N N . PRO A 1 200 ? -16.128 14.323 48.040 1.00 47.16 200 PRO A N 1
ATOM 1597 C CA . PRO A 1 200 ? -16.252 15.721 47.669 1.00 47.16 200 PRO A CA 1
ATOM 1598 C C . PRO A 1 200 ? -17.107 16.422 48.727 1.00 47.16 200 PRO A C 1
ATOM 1600 O O . PRO A 1 200 ? -18.225 15.986 49.016 1.00 47.16 200 PRO A O 1
ATOM 1603 N N . ASP A 1 201 ? -16.559 17.494 49.303 1.00 46.03 201 ASP A N 1
ATOM 1604 C CA . ASP A 1 201 ? -17.205 18.342 50.300 1.00 46.03 201 ASP A CA 1
ATOM 1605 C C . ASP A 1 201 ? -18.633 18.696 49.861 1.00 46.03 201 ASP A C 1
ATOM 1607 O O . ASP A 1 201 ? -18.871 19.409 48.884 1.00 46.03 201 ASP A O 1
ATOM 1611 N N . ALA A 1 202 ? -19.606 18.129 50.572 1.00 48.91 202 ALA A N 1
ATOM 1612 C CA . ALA A 1 202 ? -21.018 18.318 50.298 1.00 48.91 202 ALA A CA 1
ATOM 1613 C C . ALA A 1 202 ? -21.447 19.720 50.751 1.00 48.91 202 ALA A C 1
ATOM 1615 O O . ALA A 1 202 ? -21.867 19.929 51.892 1.00 48.91 202 ALA A O 1
ATOM 1616 N N . GLU A 1 203 ? -21.360 20.687 49.841 1.00 46.97 203 GLU A N 1
ATOM 1617 C CA . GLU A 1 203 ? -22.024 21.977 49.992 1.00 46.97 203 GLU A CA 1
ATOM 1618 C C . GLU A 1 203 ? -23.545 21.768 50.131 1.00 46.97 203 GLU A C 1
ATOM 1620 O O . GLU A 1 203 ? -24.192 21.038 49.374 1.00 46.97 203 GLU A O 1
ATOM 1625 N N . LYS A 1 204 ? -24.119 22.371 51.176 1.00 48.31 204 LYS A N 1
ATOM 1626 C CA . LYS A 1 204 ? -25.547 22.314 51.509 1.00 48.31 204 LYS A CA 1
ATOM 1627 C C . LYS A 1 204 ? -26.359 23.096 50.477 1.00 48.31 204 LYS A C 1
ATOM 1629 O O . LYS A 1 204 ? -26.384 24.321 50.533 1.00 48.31 204 LYS A O 1
ATOM 1634 N N . GLU A 1 205 ? -27.110 22.405 49.624 1.00 45.25 205 GLU A N 1
ATOM 1635 C CA . GLU A 1 205 ? -28.188 23.046 48.865 1.00 45.25 205 GLU A CA 1
ATOM 1636 C C . GLU A 1 205 ? -29.393 23.364 49.779 1.00 45.25 205 GLU A C 1
ATOM 1638 O O . GLU A 1 205 ? -29.923 22.462 50.444 1.00 45.25 205 GLU A O 1
ATOM 1643 N N . PRO A 1 206 ? -29.854 24.627 49.834 1.00 56.44 206 PRO A N 1
ATOM 1644 C CA . PRO A 1 206 ? -31.028 25.025 50.600 1.00 56.44 206 PRO A CA 1
ATOM 1645 C C . PRO A 1 206 ? -32.312 24.808 49.781 1.00 56.44 206 PRO A C 1
ATOM 1647 O O . PRO A 1 206 ? -32.462 25.369 48.701 1.00 56.44 206 PRO A O 1
ATOM 1650 N N . GLY A 1 207 ? -33.270 24.034 50.312 1.00 55.41 207 GLY A N 1
ATOM 1651 C CA . GLY A 1 207 ? -34.646 24.011 49.781 1.00 55.41 207 GLY A CA 1
ATOM 1652 C C . GLY A 1 207 ? -35.372 22.662 49.723 1.00 55.41 207 GLY A C 1
ATOM 1653 O O . GLY A 1 207 ? -36.541 22.636 49.352 1.00 55.41 207 GLY A O 1
ATOM 1654 N N . LEU A 1 208 ? -34.742 21.543 50.092 1.00 53.25 208 LEU A N 1
ATOM 1655 C CA . LEU A 1 208 ? -35.388 20.222 50.060 1.00 53.25 208 LEU A CA 1
ATOM 1656 C C . LEU A 1 208 ? -35.895 19.809 51.450 1.00 53.25 208 LEU A C 1
ATOM 1658 O O . LEU A 1 208 ? -35.108 19.655 52.384 1.00 53.25 208 LEU A O 1
ATOM 1662 N N . GLU A 1 209 ? -37.213 19.619 51.578 1.00 50.81 209 GLU A N 1
ATOM 1663 C CA . GLU A 1 209 ? -37.854 19.175 52.820 1.00 50.81 209 GLU A CA 1
ATOM 1664 C C . GLU A 1 209 ? -37.269 17.851 53.359 1.00 50.81 209 GLU A C 1
ATOM 1666 O O . GLU A 1 209 ? -36.882 16.959 52.590 1.00 50.81 209 GLU A O 1
ATOM 1671 N N . PRO A 1 210 ? -37.218 17.687 54.696 1.00 50.38 210 PRO A N 1
ATOM 1672 C CA . PRO A 1 210 ? -36.598 16.542 55.332 1.00 50.38 210 PRO A CA 1
ATOM 1673 C C . PRO A 1 210 ? -37.299 15.225 54.982 1.00 50.38 210 PRO A C 1
ATOM 1675 O O . PRO A 1 210 ? -38.479 14.982 55.216 1.00 50.38 210 PRO A O 1
ATOM 1678 N N . ALA A 1 211 ? -36.452 14.339 54.480 1.00 47.53 211 ALA A N 1
ATOM 1679 C CA . ALA A 1 211 ? -36.594 12.934 54.149 1.00 47.53 211 ALA A CA 1
ATOM 1680 C C . ALA A 1 211 ? -37.485 12.030 55.016 1.00 47.53 211 ALA A C 1
ATOM 1682 O O . ALA A 1 211 ? -37.852 10.945 54.557 1.00 47.53 211 ALA A O 1
ATOM 1683 N N . SER A 1 212 ? -37.774 12.422 56.253 1.00 50.56 212 SER A N 1
ATOM 1684 C CA . SER A 1 212 ? -38.306 11.552 57.301 1.00 50.56 212 SER A CA 1
ATOM 1685 C C . SER A 1 212 ? -39.717 11.024 57.026 1.00 50.56 212 SER A C 1
ATOM 1687 O O . SER A 1 212 ? -40.104 10.027 57.624 1.00 50.56 212 SER A O 1
ATOM 1689 N N . LYS A 1 213 ? -40.470 11.616 56.091 1.00 50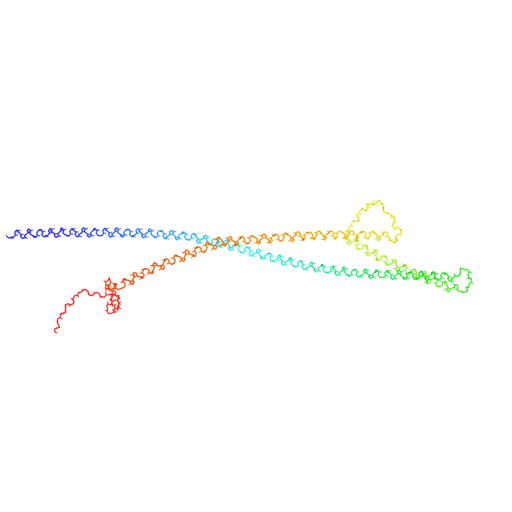.59 213 LYS A N 1
ATOM 1690 C CA . LYS A 1 213 ? -41.852 11.202 55.778 1.00 50.59 213 LYS A CA 1
ATOM 1691 C C . LYS A 1 213 ? -41.992 10.064 54.752 1.00 50.59 213 LYS A C 1
ATOM 1693 O O . LYS A 1 213 ? -43.090 9.543 54.610 1.00 50.59 213 LYS A O 1
ATOM 1698 N N . ILE A 1 214 ? -40.925 9.658 54.051 1.00 52.50 214 ILE A N 1
ATOM 1699 C CA . ILE A 1 214 ? -41.007 8.673 52.941 1.00 52.50 214 ILE A CA 1
ATOM 1700 C C . ILE A 1 214 ? -40.382 7.306 53.307 1.00 52.50 214 ILE A C 1
ATOM 1702 O O . ILE A 1 214 ? -40.407 6.372 52.519 1.00 52.50 214 ILE A O 1
ATOM 1706 N N . GLY A 1 215 ? -39.831 7.132 54.513 1.00 55.16 215 GLY A N 1
ATOM 1707 C CA . GLY A 1 215 ? -39.280 5.834 54.949 1.00 55.16 215 GLY A CA 1
ATOM 1708 C C . GLY A 1 215 ? -37.992 5.389 54.233 1.00 55.16 215 GLY A C 1
ATOM 1709 O O . GLY A 1 215 ? -37.457 4.333 54.552 1.00 55.16 215 GLY A O 1
ATOM 1710 N N . ILE A 1 216 ? -37.457 6.198 53.313 1.00 56.00 216 ILE A N 1
ATOM 1711 C CA . ILE A 1 216 ? -36.147 5.979 52.685 1.00 56.00 216 ILE A CA 1
ATOM 1712 C C . ILE A 1 216 ? -35.073 6.545 53.614 1.00 56.00 216 ILE A C 1
ATOM 1714 O O . ILE A 1 216 ? -35.011 7.768 53.814 1.00 56.00 216 ILE A O 1
ATOM 1718 N N . LEU A 1 217 ? -34.235 5.659 54.159 1.00 69.69 217 LEU A N 1
ATOM 1719 C CA . LEU A 1 217 ? -33.146 6.000 55.075 1.00 69.69 217 LEU A CA 1
ATOM 1720 C C . LEU A 1 217 ? -32.181 7.009 54.411 1.00 69.69 217 LEU A C 1
ATOM 1722 O O . LEU A 1 217 ? -31.852 6.860 53.232 1.00 69.69 217 LEU A O 1
ATOM 1726 N N . PRO A 1 218 ? -31.679 8.028 55.134 1.00 72.88 218 PRO A N 1
ATOM 1727 C CA . PRO A 1 218 ? -30.731 9.009 54.589 1.00 72.88 218 PRO A CA 1
ATOM 1728 C C . PRO A 1 218 ? -29.503 8.383 53.906 1.00 72.88 218 PRO A C 1
ATOM 1730 O O . PRO A 1 218 ? -29.036 8.889 52.885 1.00 72.88 218 PRO A O 1
ATOM 1733 N N . ALA A 1 219 ? -29.027 7.246 54.421 1.00 70.12 219 ALA A N 1
ATOM 1734 C CA . ALA A 1 219 ? -27.914 6.493 53.850 1.00 70.12 219 ALA A CA 1
ATOM 1735 C C . ALA A 1 219 ? -28.208 5.961 52.435 1.00 70.12 219 ALA A C 1
ATOM 1737 O O . ALA A 1 219 ? -27.337 6.010 51.570 1.00 70.12 219 ALA A O 1
ATOM 1738 N N . GLU A 1 220 ? -29.437 5.508 52.179 1.00 75.50 220 GLU A N 1
ATOM 1739 C CA . GLU A 1 220 ? -29.856 4.987 50.874 1.00 75.50 220 GLU A CA 1
ATOM 1740 C C . GLU A 1 220 ? -29.884 6.099 49.818 1.00 75.50 220 GLU A C 1
ATOM 1742 O O . GLU A 1 220 ? -29.438 5.904 48.691 1.00 75.50 220 GLU A O 1
ATOM 1747 N N . ARG A 1 221 ? -30.307 7.312 50.197 1.00 75.31 221 ARG A N 1
ATOM 1748 C CA . ARG A 1 221 ? -30.245 8.485 49.309 1.00 75.31 221 ARG A CA 1
ATOM 1749 C C . ARG A 1 221 ? -28.826 8.879 48.939 1.00 75.31 221 ARG A C 1
ATOM 1751 O O . ARG A 1 221 ? -28.600 9.265 47.797 1.00 75.31 221 ARG A O 1
ATOM 1758 N N . CYS A 1 222 ? -27.899 8.816 49.892 1.00 78.81 222 CYS A N 1
ATOM 1759 C CA . CYS A 1 222 ? -26.501 9.139 49.627 1.00 78.81 222 CYS A CA 1
ATOM 1760 C C . CYS A 1 222 ? -25.910 8.157 48.607 1.00 78.81 222 CYS A C 1
ATOM 1762 O O . CYS A 1 222 ? -25.401 8.580 47.573 1.00 78.81 222 CYS A O 1
ATOM 1764 N N . VAL A 1 223 ? -26.101 6.852 48.838 1.00 78.69 223 VAL A N 1
ATOM 1765 C CA . VAL A 1 223 ? -25.647 5.798 47.915 1.00 78.69 223 VAL A CA 1
ATOM 1766 C C . VAL A 1 223 ? -26.307 5.946 46.546 1.00 78.69 223 VAL A C 1
ATOM 1768 O O . VAL A 1 223 ? -25.624 5.892 45.531 1.00 78.69 223 VAL A O 1
ATOM 1771 N N . ARG A 1 224 ? -27.619 6.202 46.493 1.00 83.12 224 ARG A N 1
ATOM 1772 C CA . ARG A 1 224 ? -28.324 6.403 45.224 1.00 83.12 224 ARG A CA 1
ATOM 1773 C C . ARG A 1 224 ? -27.773 7.590 44.436 1.00 83.12 224 ARG A C 1
ATOM 1775 O O . ARG A 1 224 ? -27.554 7.451 43.242 1.00 83.12 224 ARG A O 1
ATOM 1782 N N . ARG A 1 225 ? -27.527 8.731 45.088 1.00 81.62 225 ARG A N 1
ATOM 1783 C CA . ARG A 1 225 ? -26.940 9.909 44.429 1.00 81.62 225 ARG A CA 1
ATOM 1784 C C . ARG A 1 225 ? -25.530 9.634 43.920 1.00 81.62 225 ARG A C 1
ATOM 1786 O O . ARG A 1 225 ? -25.198 10.088 42.835 1.00 81.62 225 ARG A O 1
ATOM 1793 N N . HIS A 1 226 ? -24.722 8.904 44.687 1.00 84.50 226 HIS A N 1
ATOM 1794 C CA . HIS A 1 226 ? -23.382 8.494 44.261 1.00 84.50 226 HIS A CA 1
ATOM 1795 C C . HIS A 1 226 ? -23.442 7.615 43.009 1.00 84.50 226 HIS A C 1
ATOM 1797 O O . HIS A 1 226 ? -22.847 7.955 41.996 1.00 84.50 226 HIS A O 1
ATOM 1803 N N . LEU A 1 227 ? -24.273 6.569 43.028 1.00 83.12 227 LEU A N 1
ATOM 1804 C CA . LEU A 1 227 ? -24.475 5.692 41.871 1.00 83.12 227 LEU A CA 1
ATOM 1805 C C . LEU A 1 227 ? -25.051 6.435 40.657 1.00 83.12 227 LEU A C 1
ATOM 1807 O O . LEU A 1 227 ? -24.686 6.141 39.523 1.00 83.12 227 LEU A O 1
ATOM 1811 N N . GLU A 1 228 ? -25.960 7.391 40.872 1.00 89.19 228 GLU A N 1
ATOM 1812 C CA . GLU A 1 228 ? -26.487 8.243 39.801 1.00 89.19 228 GLU A CA 1
ATOM 1813 C C . GLU A 1 228 ? -25.380 9.121 39.195 1.00 89.19 228 GLU A C 1
ATOM 1815 O O . GLU A 1 228 ? -25.310 9.211 37.971 1.00 89.19 228 GLU A O 1
ATOM 1820 N N . ARG A 1 229 ? -24.474 9.682 40.010 1.00 89.06 229 ARG A N 1
ATOM 1821 C CA . ARG A 1 229 ? -23.302 10.432 39.525 1.00 89.06 229 ARG A CA 1
ATOM 1822 C C . ARG A 1 229 ? -22.343 9.550 38.735 1.00 89.06 229 ARG A C 1
ATOM 1824 O O . ARG A 1 229 ? -22.038 9.896 37.602 1.00 89.06 229 ARG A O 1
ATOM 1831 N N . GLU A 1 230 ? -21.932 8.401 39.271 1.00 88.12 230 GLU A N 1
ATOM 1832 C CA . GLU A 1 230 ? -21.032 7.479 38.561 1.00 88.12 230 GLU A CA 1
ATOM 1833 C C . GLU A 1 230 ? -21.640 6.999 37.241 1.00 88.12 230 GLU A C 1
ATOM 1835 O O . GLU A 1 230 ? -20.972 6.960 36.208 1.00 88.12 230 GLU A O 1
ATOM 1840 N N . ARG A 1 231 ? -22.939 6.674 37.240 1.00 91.94 231 ARG A N 1
ATOM 1841 C CA . ARG A 1 231 ? -23.663 6.338 36.011 1.00 91.94 231 ARG A CA 1
ATOM 1842 C C . ARG A 1 231 ? -23.593 7.487 35.010 1.00 91.94 231 ARG A C 1
ATOM 1844 O O . ARG A 1 231 ? -23.341 7.240 33.832 1.00 91.94 231 ARG A O 1
ATOM 1851 N N . ASP A 1 232 ? -23.857 8.713 35.444 1.00 91.56 232 ASP A N 1
ATOM 1852 C CA . ASP A 1 232 ? -23.886 9.878 34.562 1.00 91.56 232 ASP A CA 1
ATOM 1853 C C . ASP A 1 232 ? -22.481 10.225 34.034 1.00 91.56 232 ASP A C 1
ATOM 1855 O O . ASP A 1 232 ? -22.345 10.553 32.855 1.00 91.56 232 ASP A O 1
ATOM 1859 N N . GLU A 1 233 ? -21.431 10.047 34.841 1.00 89.56 233 GLU A N 1
ATOM 1860 C CA . GLU A 1 233 ? -20.025 10.159 34.432 1.00 89.56 233 GLU A CA 1
ATOM 1861 C C . GLU A 1 233 ? -19.646 9.095 33.396 1.00 89.56 233 GLU A C 1
ATOM 1863 O O . GLU A 1 233 ? -19.096 9.421 32.342 1.00 89.56 233 GLU A O 1
ATOM 1868 N N . LEU A 1 234 ? -20.009 7.830 33.631 1.00 86.19 234 LEU A N 1
ATOM 1869 C CA . LEU A 1 234 ? -19.782 6.744 32.676 1.00 86.19 234 LEU A CA 1
ATOM 1870 C C . LEU A 1 234 ? -20.554 6.963 31.369 1.00 86.19 234 LEU A C 1
ATOM 1872 O O . LEU A 1 234 ? -20.028 6.700 30.287 1.00 86.19 234 LEU A O 1
ATOM 1876 N N . LEU A 1 235 ? -21.786 7.476 31.439 1.00 90.12 235 LEU A N 1
ATOM 1877 C CA . LEU A 1 235 ? -22.569 7.840 30.257 1.00 90.12 235 LEU A CA 1
ATOM 1878 C C . LEU A 1 235 ? -21.949 9.023 29.505 1.00 90.12 235 LEU A C 1
ATOM 1880 O O . LEU A 1 235 ? -21.941 9.018 28.273 1.00 90.12 235 LEU A O 1
ATOM 1884 N N . ALA A 1 236 ? -21.423 10.025 30.210 1.00 89.06 236 ALA A N 1
ATOM 1885 C CA . ALA A 1 236 ? -20.711 11.142 29.598 1.00 89.06 236 ALA A CA 1
ATOM 1886 C C . ALA A 1 236 ? -19.426 10.667 28.903 1.00 89.06 236 ALA A C 1
ATOM 1888 O O . ALA A 1 236 ? -19.192 11.021 27.746 1.00 89.06 236 ALA A O 1
ATOM 1889 N N . PHE A 1 237 ? -18.650 9.800 29.556 1.00 89.06 237 PHE A N 1
ATOM 1890 C CA . PHE A 1 237 ? -17.456 9.183 28.985 1.00 89.06 237 PHE A CA 1
ATOM 1891 C C . PHE A 1 237 ? -17.781 8.338 27.744 1.00 89.06 237 PHE A C 1
ATOM 1893 O O . PHE A 1 237 ? -17.141 8.495 26.705 1.00 89.06 237 PHE A O 1
ATOM 1900 N N . ALA A 1 238 ? -18.827 7.507 27.799 1.00 86.31 238 ALA A N 1
ATOM 1901 C CA . ALA A 1 238 ? -19.281 6.725 26.649 1.00 86.31 238 ALA A CA 1
ATOM 1902 C C . ALA A 1 238 ? -19.686 7.621 25.464 1.00 86.31 238 ALA A C 1
ATOM 1904 O O . ALA A 1 238 ? -19.277 7.368 24.334 1.00 86.31 238 ALA A O 1
ATOM 1905 N N . ARG A 1 239 ? -20.416 8.718 25.715 1.00 91.62 239 ARG A N 1
ATOM 1906 C CA . ARG A 1 239 ? -20.776 9.699 24.674 1.00 91.62 239 ARG A CA 1
ATOM 1907 C C . ARG A 1 239 ? -19.556 10.413 24.087 1.00 91.62 239 ARG A C 1
ATOM 1909 O O . ARG A 1 239 ? -19.539 10.707 22.889 1.00 91.62 239 ARG A O 1
ATOM 1916 N N . ALA A 1 240 ? -18.543 10.698 24.906 1.00 86.88 240 ALA A N 1
ATOM 1917 C CA . ALA A 1 240 ? -17.286 11.275 24.440 1.00 86.88 240 ALA A CA 1
ATOM 1918 C C . ALA A 1 240 ? -16.550 10.301 23.507 1.00 86.88 240 ALA A C 1
ATOM 1920 O O . ALA A 1 240 ? -16.173 10.690 22.402 1.00 86.88 240 ALA A O 1
ATOM 1921 N N . LEU A 1 241 ? -16.448 9.023 23.891 1.00 82.69 241 LEU A N 1
ATOM 1922 C CA . LEU A 1 241 ? -15.873 7.975 23.045 1.00 82.69 241 LEU A CA 1
ATOM 1923 C C . LEU A 1 241 ? -16.655 7.771 21.741 1.00 82.69 241 LEU A C 1
ATOM 1925 O O . LEU A 1 241 ? -16.041 7.628 20.687 1.00 82.69 241 LEU A O 1
ATOM 1929 N N . ASP A 1 242 ? -17.988 7.806 21.773 1.00 87.06 242 ASP A N 1
ATOM 1930 C CA . ASP A 1 242 ? -18.807 7.730 20.557 1.00 87.06 242 ASP A CA 1
ATOM 1931 C C . ASP A 1 242 ? -18.530 8.914 19.617 1.00 87.06 242 ASP A C 1
ATOM 1933 O O . ASP A 1 242 ? -18.400 8.744 18.400 1.00 87.06 242 ASP A O 1
ATOM 1937 N N . THR A 1 243 ? -18.384 10.118 20.176 1.00 91.12 243 THR A N 1
ATOM 1938 C CA . THR A 1 243 ? -18.044 11.327 19.412 1.00 91.12 243 THR A CA 1
ATOM 1939 C C . THR A 1 243 ? -16.649 11.217 18.787 1.00 91.12 243 THR A C 1
ATOM 1941 O O . THR A 1 243 ? -16.474 11.520 17.603 1.00 91.12 243 THR A O 1
ATOM 1944 N N . GLU A 1 244 ? -15.670 10.726 19.549 1.00 85.25 244 GLU A N 1
ATOM 1945 C CA . GLU A 1 244 ? -14.304 10.449 19.093 1.00 85.25 244 GLU A CA 1
ATOM 1946 C C . GLU A 1 244 ? -14.291 9.401 17.970 1.00 85.25 244 GLU A C 1
ATOM 1948 O O . GLU A 1 244 ? -13.671 9.609 16.928 1.00 85.25 244 GLU A O 1
ATOM 1953 N N . LEU A 1 245 ? -15.045 8.311 18.119 1.00 84.69 245 LEU A N 1
ATOM 1954 C CA . LEU A 1 245 ? -15.150 7.255 17.114 1.00 84.69 245 LEU A CA 1
ATOM 1955 C C . LEU A 1 245 ? -15.752 7.795 15.812 1.00 84.69 245 LEU A C 1
ATOM 1957 O O . LEU A 1 245 ? -15.237 7.514 14.726 1.00 84.69 245 LEU A O 1
ATOM 1961 N N . VAL A 1 246 ? -16.805 8.615 15.890 1.00 89.56 246 VAL A N 1
ATOM 1962 C CA . VAL A 1 246 ? -17.386 9.280 14.713 1.00 89.56 246 VAL A CA 1
ATOM 1963 C C . VAL A 1 246 ? -16.377 10.219 14.048 1.00 89.56 246 VAL A C 1
ATOM 1965 O O . VAL A 1 246 ? -16.306 10.246 12.814 1.00 89.56 246 VAL A O 1
ATOM 1968 N N . ARG A 1 247 ? -15.581 10.962 14.829 1.00 93.38 247 ARG A N 1
ATOM 1969 C CA . ARG A 1 247 ? -14.506 11.827 14.316 1.00 93.38 247 ARG A CA 1
ATOM 1970 C C . ARG A 1 247 ? -13.448 11.010 13.571 1.00 93.38 247 ARG A C 1
ATOM 1972 O O . ARG A 1 247 ? -13.227 11.264 12.388 1.00 93.38 247 ARG A O 1
ATOM 1979 N N . VAL A 1 248 ? -12.883 9.983 14.207 1.00 83.25 248 VAL A N 1
ATOM 1980 C CA . VAL A 1 248 ? -11.862 9.101 13.613 1.00 83.25 248 VAL A CA 1
ATOM 1981 C C . VAL A 1 248 ? -12.396 8.417 12.354 1.00 83.25 248 VAL A C 1
ATOM 1983 O O . VAL A 1 248 ? -11.726 8.390 11.325 1.00 83.25 248 VAL A O 1
ATOM 1986 N N . LYS A 1 249 ? -13.644 7.932 12.372 1.00 86.69 249 LYS A N 1
ATOM 1987 C CA . LYS A 1 249 ? -14.281 7.330 11.191 1.00 86.69 249 LYS A CA 1
ATOM 1988 C C . LYS A 1 249 ? -14.367 8.313 10.018 1.00 86.69 249 LYS A C 1
ATOM 1990 O O . LYS A 1 249 ? -14.119 7.914 8.879 1.00 86.69 249 LYS A O 1
ATOM 1995 N N . LYS A 1 250 ? -14.717 9.581 10.273 1.00 91.12 250 LYS A N 1
ATOM 1996 C CA . LYS A 1 250 ? -14.745 10.633 9.241 1.00 91.12 250 LYS A CA 1
ATOM 1997 C C . LYS A 1 250 ? -13.344 10.936 8.712 1.00 91.12 250 LYS A C 1
ATOM 1999 O O . LYS A 1 250 ? -13.174 11.010 7.500 1.00 91.12 250 LYS A O 1
ATOM 2004 N N . GLU A 1 251 ? -12.351 11.060 9.588 1.00 86.19 251 GLU A N 1
ATOM 2005 C CA . GLU A 1 251 ? -10.951 11.281 9.199 1.00 86.19 251 GLU A CA 1
ATOM 2006 C C . GLU A 1 251 ? -10.428 10.140 8.322 1.00 86.19 251 GLU A C 1
ATOM 2008 O O . GLU A 1 251 ? -9.936 10.389 7.223 1.00 86.19 251 GLU A O 1
ATOM 2013 N N . CYS A 1 252 ? -10.635 8.882 8.726 1.00 80.31 252 CYS A N 1
ATOM 2014 C CA . CYS A 1 252 ? -10.285 7.720 7.911 1.00 80.31 252 CYS A CA 1
ATOM 2015 C C . CYS A 1 252 ? -10.979 7.746 6.543 1.00 80.31 252 CYS A C 1
ATOM 2017 O O . CYS A 1 252 ? -10.339 7.474 5.527 1.00 80.31 252 CYS A O 1
ATOM 2019 N N . PHE A 1 253 ? -12.270 8.090 6.492 1.00 87.75 253 PHE A N 1
ATOM 2020 C CA . PHE A 1 253 ? -13.003 8.200 5.231 1.00 87.75 253 PHE A CA 1
ATOM 2021 C C . PHE A 1 253 ? -12.380 9.243 4.291 1.00 87.75 253 PHE A C 1
ATOM 2023 O O . PHE A 1 253 ? -12.151 8.942 3.117 1.00 87.75 253 PHE A O 1
ATOM 2030 N N . TYR A 1 254 ? -12.061 10.440 4.794 1.00 90.38 254 TYR A N 1
ATOM 2031 C CA . TYR A 1 254 ? -11.433 11.489 3.988 1.00 90.38 254 TYR A CA 1
ATOM 2032 C C . TYR A 1 254 ? -10.018 11.119 3.544 1.00 90.38 254 TYR A C 1
ATOM 2034 O O . TYR A 1 254 ? -9.681 11.333 2.381 1.00 90.38 254 TYR A O 1
ATOM 2042 N N . THR A 1 255 ? -9.219 10.497 4.411 1.00 83.56 255 THR A N 1
ATOM 2043 C CA . THR A 1 255 ? -7.879 10.009 4.057 1.00 83.56 255 THR A CA 1
ATOM 2044 C C . THR A 1 255 ? -7.946 8.969 2.939 1.00 83.56 255 THR A C 1
ATOM 2046 O O . THR A 1 255 ? -7.218 9.075 1.954 1.00 83.56 255 THR A O 1
ATOM 2049 N N . VAL A 1 256 ? -8.870 8.005 3.022 1.00 84.69 256 VAL A N 1
ATOM 2050 C CA . VAL A 1 256 ? -9.069 7.003 1.961 1.00 84.69 256 VAL A CA 1
ATOM 2051 C C . VAL A 1 256 ? -9.509 7.660 0.650 1.00 84.69 256 VAL A C 1
ATOM 2053 O O . VAL A 1 256 ? -9.010 7.291 -0.412 1.00 84.69 256 VAL A O 1
ATOM 2056 N N . GLN A 1 257 ? -10.412 8.643 0.697 1.00 90.31 257 GLN A N 1
ATOM 2057 C CA . GLN A 1 257 ? -10.823 9.395 -0.495 1.00 90.31 257 GLN A CA 1
ATOM 2058 C C . GLN A 1 257 ? -9.662 10.187 -1.111 1.00 90.31 257 GLN A C 1
ATOM 2060 O O . GLN A 1 257 ? -9.497 10.181 -2.331 1.00 90.31 257 GLN A O 1
ATOM 2065 N N . ALA A 1 258 ? -8.823 10.821 -0.289 1.00 87.69 258 ALA A N 1
ATOM 2066 C CA . ALA A 1 258 ? -7.653 11.560 -0.754 1.00 87.69 258 ALA A CA 1
ATOM 2067 C C . ALA A 1 258 ? -6.635 10.634 -1.438 1.00 87.69 258 ALA A C 1
ATOM 2069 O O . ALA A 1 258 ? -6.165 10.947 -2.531 1.00 87.69 258 ALA A O 1
ATOM 2070 N N . ILE A 1 259 ? -6.360 9.465 -0.846 1.00 85.62 259 ILE A N 1
ATOM 2071 C CA . ILE A 1 259 ? -5.484 8.441 -1.436 1.00 85.62 259 ILE A CA 1
ATOM 2072 C C . ILE A 1 259 ? -6.052 7.949 -2.770 1.00 85.62 259 ILE A C 1
ATOM 2074 O O . ILE A 1 259 ? -5.321 7.894 -3.755 1.00 85.62 259 ILE A O 1
ATOM 2078 N N . LYS A 1 260 ? -7.356 7.646 -2.839 1.00 87.81 260 LYS A N 1
ATOM 2079 C CA . LYS A 1 260 ? -8.012 7.229 -4.091 1.00 87.81 260 LYS A CA 1
ATOM 2080 C C . LYS A 1 260 ? -7.904 8.290 -5.182 1.00 87.81 260 LYS A C 1
ATOM 2082 O O . LYS A 1 260 ? -7.597 7.953 -6.320 1.00 87.81 260 LYS A O 1
ATOM 2087 N N . LYS A 1 261 ? -8.137 9.561 -4.840 1.00 93.88 261 LYS A N 1
ATOM 2088 C CA . LYS A 1 261 ? -8.026 10.677 -5.787 1.00 93.88 261 LYS A CA 1
ATOM 2089 C C . LYS A 1 261 ? -6.592 10.844 -6.289 1.00 93.88 261 LYS A C 1
ATOM 2091 O O . LYS A 1 261 ? -6.402 11.020 -7.486 1.00 93.88 261 LYS A O 1
ATOM 2096 N N . LYS A 1 262 ? -5.601 10.757 -5.396 1.00 92.88 262 LYS A N 1
ATOM 2097 C CA . LYS A 1 262 ? -4.184 10.822 -5.768 1.00 92.88 262 LYS A CA 1
ATOM 2098 C C . LYS A 1 262 ? -3.800 9.666 -6.693 1.00 92.88 262 LYS A C 1
ATOM 2100 O O . LYS A 1 262 ? -3.276 9.915 -7.764 1.00 92.88 262 LYS A O 1
ATOM 2105 N N . ALA A 1 263 ? -4.154 8.431 -6.339 1.00 86.44 263 ALA A N 1
ATOM 2106 C CA . ALA A 1 263 ? -3.872 7.266 -7.175 1.00 86.44 263 ALA A CA 1
ATOM 2107 C C . ALA A 1 263 ? -4.531 7.361 -8.564 1.00 86.44 263 ALA A C 1
ATOM 2109 O O . ALA A 1 263 ? -3.930 6.968 -9.556 1.00 86.44 263 ALA A O 1
ATOM 2110 N N . ALA A 1 264 ? -5.753 7.900 -8.650 1.00 92.06 264 ALA A N 1
ATOM 2111 C CA . ALA A 1 264 ? -6.412 8.144 -9.932 1.00 92.06 264 ALA A CA 1
ATOM 2112 C C . ALA A 1 264 ? -5.669 9.191 -10.780 1.00 92.06 264 ALA A C 1
ATOM 2114 O O . ALA A 1 264 ? -5.544 9.003 -11.986 1.00 92.06 264 ALA A O 1
ATOM 2115 N N . GLN A 1 265 ? -5.157 10.256 -10.155 1.00 95.69 265 GLN A N 1
ATOM 2116 C CA . GLN A 1 265 ? -4.337 11.258 -10.835 1.00 95.69 265 GLN A CA 1
ATOM 2117 C C . GLN A 1 265 ? -3.007 10.666 -11.313 1.00 95.69 265 GLN A C 1
ATOM 2119 O O . GLN A 1 265 ? -2.682 10.804 -12.483 1.00 95.69 265 GLN A O 1
ATOM 2124 N N . ASP A 1 266 ? -2.291 9.944 -10.447 1.00 90.00 266 ASP A N 1
ATOM 2125 C CA . ASP A 1 266 ? -1.005 9.320 -10.780 1.00 90.00 266 ASP A CA 1
ATOM 2126 C C . ASP A 1 266 ? -1.157 8.326 -11.955 1.00 90.00 266 ASP A C 1
ATOM 2128 O O . ASP A 1 266 ? -0.301 8.253 -12.836 1.00 90.00 266 ASP A O 1
ATOM 2132 N N . LEU A 1 267 ? -2.274 7.586 -12.013 1.00 90.62 267 LEU A N 1
ATOM 2133 C CA . LEU A 1 267 ? -2.593 6.698 -13.139 1.00 90.62 267 LEU A CA 1
ATOM 2134 C C . LEU A 1 267 ? -2.867 7.460 -14.440 1.00 90.62 267 LEU A C 1
ATOM 2136 O O . LEU A 1 267 ? -2.456 7.004 -15.508 1.00 90.62 267 LEU A O 1
ATOM 2140 N N . GLU A 1 268 ? -3.560 8.596 -14.368 1.00 95.50 268 GLU A N 1
ATOM 2141 C CA . GLU A 1 268 ? -3.821 9.431 -15.541 1.00 95.50 268 GLU A CA 1
ATOM 2142 C C . GLU A 1 268 ? -2.532 10.096 -16.044 1.00 95.50 268 GLU A C 1
ATOM 2144 O O . GLU A 1 268 ? -2.264 10.100 -17.247 1.00 95.50 268 GLU A O 1
ATOM 2149 N N . ASP A 1 269 ? -1.680 10.568 -15.135 1.00 90.81 269 ASP A N 1
ATOM 2150 C CA . ASP A 1 269 ? -0.374 11.147 -15.451 1.00 90.81 269 ASP A CA 1
ATOM 2151 C C . ASP A 1 269 ? 0.552 10.094 -16.087 1.00 90.81 269 ASP A C 1
ATOM 2153 O O . ASP A 1 269 ? 1.199 10.357 -17.102 1.00 90.81 269 ASP A O 1
ATOM 2157 N N . PHE A 1 270 ? 0.561 8.860 -15.569 1.00 90.88 270 PHE A N 1
ATOM 2158 C CA . PHE A 1 270 ? 1.297 7.743 -16.172 1.00 90.88 270 PHE A CA 1
ATOM 2159 C C . PHE A 1 270 ? 0.779 7.411 -17.579 1.00 90.88 270 PHE A C 1
ATOM 2161 O O . PHE A 1 270 ? 1.560 7.246 -18.523 1.00 90.88 270 PHE A O 1
ATOM 2168 N N . ARG A 1 271 ? -0.548 7.340 -17.743 1.00 92.00 271 ARG A N 1
ATOM 2169 C CA . ARG A 1 271 ? -1.194 7.026 -19.024 1.00 92.00 271 ARG A CA 1
ATOM 2170 C C . ARG A 1 271 ? -0.915 8.091 -20.084 1.00 92.00 271 ARG A C 1
ATOM 2172 O O . ARG A 1 271 ? -0.679 7.755 -21.243 1.00 92.00 271 ARG A O 1
ATOM 2179 N N . THR A 1 272 ? -0.969 9.362 -19.704 1.00 95.44 272 THR A N 1
ATOM 2180 C CA . THR A 1 272 ? -0.788 10.491 -20.627 1.00 95.44 272 THR A CA 1
ATOM 2181 C C . THR A 1 272 ? 0.681 10.843 -20.855 1.00 95.44 272 THR A C 1
ATOM 2183 O O . THR A 1 272 ? 1.027 11.324 -21.931 1.00 95.44 272 THR A O 1
ATOM 2186 N N . GLY A 1 273 ? 1.553 10.578 -19.881 1.00 95.75 273 GLY A N 1
ATOM 2187 C CA . GLY A 1 273 ? 2.981 10.865 -19.944 1.00 95.75 273 GLY A CA 1
ATOM 2188 C C . GLY A 1 273 ? 3.806 9.689 -20.457 1.00 95.75 273 GLY A C 1
ATOM 2189 O O . GLY A 1 273 ? 4.283 9.696 -21.592 1.00 95.75 273 GLY A O 1
ATOM 2190 N N . GLU A 1 274 ? 4.027 8.692 -19.603 1.00 92.12 274 GLU A N 1
ATOM 2191 C CA . GLU A 1 274 ? 4.978 7.603 -19.860 1.00 92.12 274 GLU A CA 1
ATOM 2192 C C . GLU A 1 274 ? 4.474 6.633 -20.926 1.00 92.12 274 GLU A C 1
ATOM 2194 O O . GLU A 1 274 ? 5.206 6.311 -21.863 1.00 92.12 274 GLU A O 1
ATOM 2199 N N . LEU A 1 275 ? 3.204 6.224 -20.845 1.00 88.62 275 LEU A N 1
ATOM 2200 C CA . LEU A 1 275 ? 2.631 5.286 -21.808 1.00 88.62 275 LEU A CA 1
ATOM 2201 C C . LEU A 1 275 ? 2.534 5.904 -23.212 1.00 88.62 275 LEU A C 1
ATOM 2203 O O . LEU A 1 275 ? 2.815 5.234 -24.206 1.00 88.62 275 LEU A O 1
ATOM 2207 N N . ALA A 1 276 ? 2.185 7.191 -23.302 1.00 93.31 276 ALA A N 1
ATOM 2208 C CA . ALA A 1 276 ? 2.148 7.913 -24.571 1.00 93.31 276 ALA A CA 1
ATOM 2209 C C . ALA A 1 276 ? 3.543 8.038 -25.205 1.00 93.31 276 ALA A C 1
ATOM 2211 O O . ALA A 1 276 ? 3.679 7.837 -26.413 1.00 93.31 276 ALA A O 1
ATOM 2212 N N . LYS A 1 277 ? 4.581 8.316 -24.401 1.00 93.88 277 LYS A N 1
ATOM 2213 C CA . LYS A 1 277 ? 5.980 8.336 -24.860 1.00 93.88 277 LYS A CA 1
ATOM 2214 C C . LYS A 1 277 ? 6.423 6.965 -25.356 1.00 93.88 277 LYS A C 1
ATOM 2216 O O . LYS A 1 277 ? 6.861 6.861 -26.495 1.00 93.88 277 LYS A O 1
ATOM 2221 N N . ALA A 1 278 ? 6.203 5.914 -24.567 1.00 93.81 278 ALA A N 1
ATOM 2222 C CA . ALA A 1 278 ? 6.550 4.548 -24.953 1.00 93.81 278 ALA A CA 1
ATOM 2223 C C . ALA A 1 278 ? 5.852 4.122 -26.256 1.00 93.81 278 ALA A C 1
ATOM 2225 O O . ALA A 1 278 ? 6.475 3.527 -27.133 1.00 93.81 278 ALA A O 1
ATOM 2226 N N . HIS A 1 279 ? 4.574 4.475 -26.426 1.00 93.69 279 HIS A N 1
ATOM 2227 C CA . HIS A 1 279 ? 3.846 4.215 -27.666 1.00 93.69 279 HIS A CA 1
ATOM 2228 C C . HIS A 1 279 ? 4.416 5.008 -28.854 1.00 93.69 279 HIS A C 1
ATOM 2230 O O . HIS A 1 279 ? 4.524 4.473 -29.958 1.00 93.69 279 HIS A O 1
ATOM 2236 N N . ALA A 1 280 ? 4.781 6.277 -28.655 1.00 96.38 280 ALA A N 1
ATOM 2237 C CA . ALA A 1 280 ? 5.400 7.096 -29.694 1.00 96.38 280 ALA A CA 1
ATOM 2238 C C . ALA A 1 280 ? 6.776 6.551 -30.112 1.00 96.38 280 ALA A C 1
ATOM 2240 O O . ALA A 1 280 ? 7.056 6.466 -31.307 1.00 96.38 280 ALA A O 1
ATOM 2241 N N . ASP A 1 281 ? 7.597 6.133 -29.150 1.00 94.88 281 ASP A N 1
ATOM 2242 C CA . ASP A 1 281 ? 8.918 5.555 -29.398 1.00 94.88 281 ASP A CA 1
ATOM 2243 C C . ASP A 1 281 ? 8.808 4.209 -30.119 1.00 94.88 281 ASP A C 1
ATOM 2245 O O . ASP A 1 281 ? 9.477 3.993 -31.128 1.00 94.88 281 ASP A O 1
ATOM 2249 N N . PHE A 1 282 ? 7.890 3.341 -29.684 1.00 94.19 282 PHE A N 1
ATOM 2250 C CA . PHE A 1 282 ? 7.611 2.084 -30.376 1.00 94.19 282 PHE A CA 1
ATOM 2251 C C . PHE A 1 282 ? 7.138 2.322 -31.814 1.00 94.19 282 PHE A C 1
ATOM 2253 O O . PHE A 1 282 ? 7.601 1.666 -32.745 1.00 94.19 282 PHE A O 1
ATOM 2260 N N . LYS A 1 283 ? 6.252 3.302 -32.028 1.00 97.31 283 LYS A N 1
ATOM 2261 C CA . LYS A 1 283 ? 5.783 3.659 -33.371 1.00 97.31 283 LYS A CA 1
ATOM 2262 C C . LYS A 1 283 ? 6.932 4.130 -34.268 1.00 97.31 283 LYS A C 1
ATOM 2264 O O . LYS A 1 283 ? 7.003 3.693 -35.412 1.00 97.31 283 LYS A O 1
ATOM 2269 N N . ARG A 1 284 ? 7.846 4.960 -33.752 1.00 97.69 284 ARG A N 1
ATOM 2270 C CA . ARG A 1 284 ? 9.054 5.387 -34.482 1.00 97.69 284 ARG A CA 1
ATOM 2271 C C . ARG A 1 284 ? 9.931 4.200 -34.863 1.00 97.69 284 ARG A C 1
ATOM 2273 O O . ARG A 1 284 ? 10.303 4.083 -36.022 1.00 97.69 284 ARG A O 1
ATOM 2280 N N . GLN A 1 285 ? 10.180 3.283 -33.928 1.00 95.94 285 GLN A N 1
ATOM 2281 C CA . GLN A 1 285 ? 10.954 2.070 -34.207 1.00 95.94 285 GLN A CA 1
ATOM 2282 C C . GLN A 1 285 ? 10.310 1.218 -35.309 1.00 95.94 285 GLN A C 1
ATOM 2284 O O . GLN A 1 285 ? 11.002 0.742 -36.205 1.00 95.94 285 GLN A O 1
ATOM 2289 N N . VAL A 1 286 ? 8.983 1.054 -35.284 1.00 96.50 286 VAL A N 1
ATOM 2290 C CA . VAL A 1 286 ? 8.253 0.333 -36.339 1.00 96.50 286 VAL A CA 1
ATOM 2291 C C . VAL A 1 286 ? 8.387 1.039 -37.691 1.00 96.50 286 VAL A C 1
ATOM 2293 O O . VAL A 1 286 ? 8.629 0.372 -38.696 1.00 96.50 286 VAL A O 1
ATOM 2296 N N . GLU A 1 287 ? 8.257 2.366 -37.732 1.00 97.56 287 GLU A N 1
ATOM 2297 C CA . GLU A 1 287 ? 8.433 3.156 -38.958 1.00 97.56 287 GLU A CA 1
ATOM 2298 C C . GLU A 1 287 ? 9.863 3.046 -39.511 1.00 97.56 287 GLU A C 1
ATOM 2300 O O . GLU A 1 287 ? 10.044 2.890 -40.719 1.00 97.56 287 GLU A O 1
ATOM 2305 N N . ASP A 1 288 ? 10.881 3.063 -38.650 1.00 96.69 288 ASP A N 1
ATOM 2306 C CA . ASP A 1 288 ? 12.280 2.931 -39.061 1.00 96.69 288 ASP A CA 1
ATOM 2307 C C . ASP A 1 288 ? 12.583 1.535 -39.623 1.00 96.69 288 ASP A C 1
ATOM 2309 O O . ASP A 1 288 ? 13.194 1.419 -40.688 1.00 96.69 288 ASP A O 1
ATOM 2313 N N . VAL A 1 289 ? 12.077 0.472 -38.988 1.00 95.56 289 VAL A N 1
ATOM 2314 C CA . VAL A 1 289 ? 12.184 -0.901 -39.514 1.00 95.56 289 VAL A CA 1
ATOM 2315 C C . VAL A 1 289 ? 11.449 -1.039 -40.852 1.00 95.56 289 VAL A C 1
ATOM 2317 O O . VAL A 1 289 ? 11.948 -1.692 -41.769 1.00 95.56 289 VAL A O 1
ATOM 2320 N N . GLN A 1 290 ? 10.282 -0.406 -41.007 1.00 96.75 290 GLN A N 1
ATOM 2321 C CA . GLN A 1 290 ? 9.559 -0.394 -42.282 1.00 96.75 290 GLN A CA 1
ATOM 2322 C C . GLN A 1 290 ? 10.359 0.311 -43.382 1.00 96.75 290 GLN A C 1
ATOM 2324 O O . GLN A 1 290 ? 10.482 -0.237 -44.475 1.00 96.75 290 GLN A O 1
ATOM 2329 N N . ARG A 1 291 ? 10.972 1.465 -43.091 1.00 97.56 291 ARG A N 1
ATOM 2330 C CA . ARG A 1 291 ? 11.858 2.161 -44.040 1.00 97.56 291 ARG A CA 1
ATOM 2331 C C . ARG A 1 291 ? 13.053 1.300 -44.436 1.00 97.56 291 ARG A C 1
ATOM 2333 O O . ARG A 1 291 ? 13.374 1.231 -45.618 1.00 97.56 291 ARG A O 1
ATOM 2340 N N . GLN A 1 292 ? 13.691 0.630 -43.475 1.00 96.31 292 GLN A N 1
ATOM 2341 C CA . GLN A 1 292 ? 14.798 -0.293 -43.746 1.00 96.31 292 GLN A CA 1
ATOM 2342 C C . GLN A 1 292 ? 14.366 -1.438 -44.661 1.00 96.31 292 GLN A C 1
ATOM 2344 O O . GLN A 1 292 ? 15.025 -1.704 -45.663 1.00 96.31 292 GLN A O 1
ATOM 2349 N N . ARG A 1 293 ? 13.224 -2.071 -44.369 1.00 96.81 293 ARG A N 1
ATOM 2350 C CA . ARG A 1 293 ? 12.648 -3.110 -45.228 1.00 96.81 293 ARG A CA 1
ATOM 2351 C C . ARG A 1 293 ? 12.391 -2.589 -46.642 1.00 96.81 293 ARG A C 1
ATOM 2353 O O . ARG A 1 293 ? 12.726 -3.273 -47.599 1.00 96.81 293 ARG A O 1
ATOM 2360 N N . ASP A 1 294 ? 11.811 -1.401 -46.785 1.00 97.56 294 ASP A N 1
ATOM 2361 C CA . ASP A 1 294 ? 11.485 -0.832 -48.096 1.00 97.56 294 ASP A CA 1
ATOM 2362 C C . ASP A 1 294 ? 12.745 -0.473 -48.904 1.00 97.56 294 ASP A C 1
ATOM 2364 O O . ASP A 1 294 ? 12.748 -0.617 -50.125 1.00 97.56 294 ASP A O 1
ATOM 2368 N N . MET A 1 295 ? 13.830 -0.047 -48.245 1.00 96.88 295 MET A N 1
ATOM 2369 C CA . MET A 1 295 ? 15.139 0.124 -48.891 1.00 96.88 295 MET A CA 1
ATOM 2370 C C . MET A 1 295 ? 15.706 -1.217 -49.363 1.00 96.88 295 MET A C 1
ATOM 2372 O O . MET A 1 295 ? 16.069 -1.335 -50.529 1.00 96.88 295 MET A O 1
ATOM 2376 N N . LEU A 1 296 ? 15.698 -2.241 -48.504 1.00 96.62 296 LEU A N 1
ATOM 2377 C CA . LEU A 1 296 ? 16.169 -3.583 -48.861 1.00 96.62 296 LEU A CA 1
ATOM 2378 C C . LEU A 1 296 ? 15.356 -4.193 -50.009 1.00 96.62 296 LEU A C 1
ATOM 2380 O O . LEU A 1 296 ? 15.924 -4.816 -50.897 1.00 96.62 296 LEU A O 1
ATOM 2384 N N . LEU A 1 297 ? 14.035 -3.991 -50.038 1.00 96.81 297 LEU A N 1
ATOM 2385 C CA . LEU A 1 297 ? 13.194 -4.449 -51.148 1.00 96.81 297 LEU A CA 1
ATOM 2386 C C . LEU A 1 297 ? 13.576 -3.779 -52.472 1.00 96.81 297 LEU A C 1
ATOM 2388 O O . LEU A 1 297 ? 13.623 -4.460 -53.491 1.00 96.81 297 LEU A O 1
ATOM 2392 N N . LYS A 1 298 ? 13.903 -2.479 -52.461 1.00 97.56 298 LYS A N 1
ATOM 2393 C CA . LYS A 1 298 ? 14.409 -1.778 -53.654 1.00 97.56 298 LYS A CA 1
ATOM 2394 C C . LYS A 1 298 ? 15.779 -2.293 -54.084 1.00 97.56 298 LYS A C 1
ATOM 2396 O O . LYS A 1 298 ? 16.028 -2.424 -55.275 1.00 97.56 298 LYS A O 1
ATOM 2401 N N . GLU A 1 299 ? 16.669 -2.586 -53.139 1.00 95.62 299 GLU A N 1
ATOM 2402 C CA . GLU A 1 299 ? 17.977 -3.180 -53.443 1.00 95.62 299 GLU A CA 1
ATOM 2403 C C . GLU A 1 299 ? 17.831 -4.571 -54.067 1.00 95.62 299 GLU A C 1
ATOM 2405 O O . GLU A 1 299 ? 18.501 -4.867 -55.055 1.00 95.62 299 GLU A O 1
ATOM 2410 N N . VAL A 1 300 ? 16.918 -5.395 -53.543 1.00 95.06 300 VAL A N 1
ATOM 2411 C CA . VAL A 1 300 ? 16.574 -6.701 -54.122 1.00 95.06 300 VAL A CA 1
ATOM 2412 C C . VAL A 1 300 ? 15.976 -6.537 -55.517 1.00 95.06 300 VAL A C 1
ATOM 2414 O O . VAL A 1 300 ? 16.404 -7.230 -56.427 1.00 95.06 300 VAL A O 1
ATOM 2417 N N . GLU A 1 301 ? 15.065 -5.586 -55.730 1.00 96.56 301 GLU A N 1
ATOM 2418 C CA . GLU A 1 301 ? 14.488 -5.309 -57.054 1.00 96.56 301 GLU A CA 1
ATOM 2419 C C . GLU A 1 301 ? 15.563 -4.885 -58.073 1.00 96.56 301 GLU A C 1
ATOM 2421 O O . GLU A 1 301 ? 15.583 -5.366 -59.209 1.00 96.56 301 GLU A O 1
ATOM 2426 N N . VAL A 1 302 ? 16.514 -4.037 -57.661 1.00 94.75 302 VAL A N 1
ATOM 2427 C CA . VAL A 1 302 ? 17.669 -3.671 -58.493 1.00 94.75 302 VAL A CA 1
ATOM 2428 C C . VAL A 1 302 ? 18.530 -4.902 -58.775 1.00 94.75 302 VAL A C 1
ATOM 2430 O O . VAL A 1 302 ? 18.880 -5.137 -59.932 1.00 94.75 302 VAL A O 1
ATOM 2433 N N . ALA A 1 303 ? 18.833 -5.718 -57.765 1.00 88.94 303 ALA A N 1
ATOM 2434 C CA . ALA A 1 303 ? 19.605 -6.946 -57.931 1.00 88.94 303 ALA A CA 1
ATOM 2435 C C . ALA A 1 303 ? 18.916 -7.949 -58.872 1.00 88.94 303 ALA A C 1
ATOM 2437 O O . ALA A 1 303 ? 19.583 -8.511 -59.738 1.00 88.94 303 ALA A O 1
ATOM 2438 N N . ASP A 1 304 ? 17.597 -8.116 -58.772 1.00 92.06 304 ASP A N 1
ATOM 2439 C CA . ASP A 1 304 ? 16.796 -8.981 -59.640 1.00 92.06 304 ASP A CA 1
ATOM 2440 C C . ASP A 1 304 ? 16.768 -8.458 -61.082 1.00 92.06 304 ASP A C 1
ATOM 2442 O O . ASP A 1 304 ? 16.888 -9.242 -62.025 1.00 92.06 304 ASP A O 1
ATOM 2446 N N . SER A 1 305 ? 16.689 -7.136 -61.280 1.00 93.56 305 SER A N 1
ATOM 2447 C CA . SER A 1 305 ? 16.763 -6.524 -62.617 1.00 93.56 305 SER A CA 1
ATOM 2448 C C . SER A 1 305 ? 18.156 -6.639 -63.247 1.00 93.56 305 SER A C 1
ATOM 2450 O O . SER A 1 305 ? 18.281 -6.826 -64.458 1.00 93.56 305 SER A O 1
ATOM 2452 N N . LEU A 1 306 ? 19.214 -6.584 -62.431 1.00 88.44 306 LEU A N 1
ATOM 2453 C CA . LEU A 1 306 ? 20.593 -6.794 -62.865 1.00 88.44 306 LEU A CA 1
ATOM 2454 C C . LEU A 1 306 ? 20.931 -8.276 -63.031 1.00 88.44 306 LEU A C 1
ATOM 2456 O O . LEU A 1 306 ? 21.832 -8.590 -63.804 1.00 88.44 306 LEU A O 1
ATOM 2460 N N . GLY A 1 307 ? 20.225 -9.184 -62.355 1.00 86.38 307 GLY A N 1
ATOM 2461 C CA . GLY A 1 307 ? 20.462 -10.629 -62.356 1.00 86.38 307 GLY A CA 1
ATOM 2462 C C . GLY A 1 307 ? 20.683 -11.227 -63.751 1.00 86.38 307 GLY A C 1
ATOM 2463 O O . GLY A 1 307 ? 21.720 -11.856 -63.973 1.00 86.38 307 GLY A O 1
ATOM 2464 N N . PRO A 1 308 ? 19.790 -10.979 -64.728 1.00 87.81 308 PRO A N 1
ATOM 2465 C CA . PRO A 1 308 ? 19.968 -11.412 -66.116 1.00 87.81 308 PRO A CA 1
ATOM 2466 C C . PRO A 1 308 ? 21.214 -10.838 -66.811 1.00 87.81 308 PRO A C 1
ATOM 2468 O O . PRO A 1 308 ? 21.736 -11.443 -67.747 1.00 87.81 308 PRO A O 1
ATOM 2471 N N . HIS A 1 309 ? 21.707 -9.681 -66.365 1.00 83.94 309 HIS A N 1
ATOM 2472 C CA . HIS A 1 309 ? 22.854 -8.972 -66.937 1.00 83.94 309 HIS A CA 1
ATOM 2473 C C . HIS A 1 309 ? 24.172 -9.244 -66.196 1.00 83.94 309 HIS A C 1
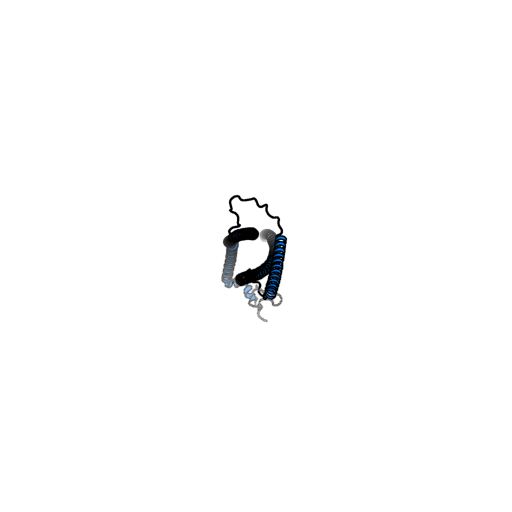ATOM 2475 O O . HIS A 1 309 ? 25.243 -9.038 -66.773 1.00 83.94 309 HIS A O 1
ATOM 2481 N N . LEU A 1 310 ? 24.127 -9.762 -64.962 1.00 75.75 310 LEU A N 1
ATOM 2482 C CA . LEU A 1 310 ? 25.307 -10.115 -64.163 1.00 75.75 310 LEU A CA 1
ATOM 2483 C C . LEU A 1 310 ? 26.291 -11.054 -64.886 1.00 75.75 310 LEU A C 1
ATOM 2485 O O . LEU A 1 310 ? 27.490 -10.806 -64.770 1.00 75.75 310 LEU A O 1
ATOM 2489 N N . PRO A 1 311 ? 25.869 -12.059 -65.684 1.00 74.81 311 PRO A N 1
ATOM 2490 C CA . PRO A 1 311 ? 26.802 -12.867 -66.477 1.00 74.81 311 PRO A CA 1
ATOM 2491 C C . PRO A 1 311 ? 27.575 -12.063 -67.533 1.00 74.81 311 PRO A C 1
ATOM 2493 O O . PRO A 1 311 ? 28.662 -12.463 -67.936 1.00 74.81 311 PRO A O 1
ATOM 2496 N N . THR A 1 312 ? 27.018 -10.935 -67.981 1.00 75.12 312 THR A N 1
ATOM 2497 C CA . THR A 1 312 ? 27.630 -10.058 -68.991 1.00 75.12 312 THR A CA 1
ATOM 2498 C C . THR A 1 312 ? 28.598 -9.064 -68.345 1.00 75.12 312 THR A C 1
ATOM 2500 O O . THR A 1 312 ? 29.656 -8.791 -68.901 1.00 75.12 312 THR A O 1
ATOM 2503 N N . LEU A 1 313 ? 28.258 -8.548 -67.156 1.00 71.69 313 LEU A N 1
ATOM 2504 C CA . LEU A 1 313 ? 29.101 -7.617 -66.387 1.00 71.69 313 LEU A CA 1
ATOM 2505 C C . LEU A 1 313 ? 30.221 -8.332 -65.618 1.00 71.69 313 LEU A C 1
ATOM 2507 O O . LEU A 1 313 ? 31.272 -7.752 -65.367 1.00 71.69 313 LEU A O 1
ATOM 2511 N N . ASN A 1 314 ? 30.003 -9.596 -65.255 1.00 71.06 314 ASN A N 1
ATOM 2512 C CA . ASN A 1 314 ? 30.989 -10.459 -64.628 1.00 71.06 314 ASN A CA 1
ATOM 2513 C C . ASN A 1 314 ? 31.070 -11.793 -65.394 1.00 71.06 314 ASN A C 1
ATOM 2515 O O . ASN A 1 314 ? 30.452 -12.780 -64.981 1.00 71.06 314 ASN A O 1
ATOM 2519 N N . PRO A 1 315 ? 31.851 -11.865 -66.489 1.00 63.38 315 PRO A N 1
ATOM 2520 C CA . PRO A 1 315 ? 31.997 -13.083 -67.294 1.00 63.38 315 PRO A CA 1
ATOM 2521 C C . PRO A 1 315 ? 32.564 -14.276 -66.502 1.00 63.38 315 PRO A C 1
ATOM 2523 O O . PRO A 1 315 ? 32.456 -15.423 -66.938 1.00 63.38 315 PRO A O 1
ATOM 2526 N N . LEU A 1 316 ? 33.116 -14.036 -65.305 1.00 61.00 316 LEU A N 1
ATOM 2527 C CA . LEU A 1 316 ? 33.586 -15.073 -64.385 1.00 61.00 316 LEU A CA 1
ATOM 2528 C C . LEU A 1 316 ? 32.468 -15.682 -63.528 1.00 61.00 316 LEU A C 1
ATOM 2530 O O . LEU A 1 316 ? 32.629 -16.800 -63.045 1.00 61.00 316 LEU A O 1
ATOM 2534 N N . ALA A 1 317 ? 31.320 -15.016 -63.363 1.00 62.28 317 ALA A N 1
ATOM 2535 C CA . ALA A 1 317 ? 30.199 -15.555 -62.588 1.00 62.28 317 ALA A CA 1
ATOM 2536 C C . ALA A 1 317 ? 29.611 -16.821 -63.241 1.00 62.28 317 ALA A C 1
ATOM 2538 O O . ALA A 1 317 ? 29.281 -17.783 -62.546 1.00 62.28 317 ALA A O 1
ATOM 2539 N N . GLY A 1 318 ? 29.586 -16.878 -64.579 1.00 59.62 318 GLY A N 1
ATOM 2540 C CA . GLY A 1 318 ? 29.228 -18.091 -65.323 1.00 59.62 318 GLY A CA 1
ATOM 2541 C C . GLY A 1 318 ? 30.264 -19.219 -65.209 1.00 59.62 318 GLY A C 1
ATOM 2542 O O . GLY A 1 318 ? 29.921 -20.386 -65.377 1.00 59.62 318 GLY A O 1
ATOM 2543 N N . ALA A 1 319 ? 31.523 -18.907 -64.879 1.00 57.38 319 ALA A N 1
ATOM 2544 C CA . ALA A 1 319 ? 32.572 -19.906 -64.666 1.00 57.38 319 ALA A CA 1
ATOM 2545 C C . ALA A 1 319 ? 32.488 -20.588 -63.287 1.00 57.38 319 ALA A C 1
ATOM 2547 O O . ALA A 1 319 ? 33.066 -21.652 -63.113 1.00 57.38 319 ALA A O 1
ATOM 2548 N N . ILE A 1 320 ? 31.756 -20.018 -62.320 1.00 56.75 320 ILE A N 1
ATOM 2549 C CA . ILE A 1 320 ? 31.571 -20.610 -60.982 1.00 56.75 320 ILE A CA 1
ATOM 2550 C C . ILE A 1 320 ? 30.490 -21.705 -60.989 1.00 56.75 320 ILE A C 1
ATOM 2552 O O . ILE A 1 320 ? 30.570 -22.647 -60.205 1.00 56.75 320 ILE A O 1
ATOM 2556 N N . GLN A 1 321 ? 29.504 -21.631 -61.890 1.00 62.53 321 GLN A N 1
ATOM 2557 C CA . GLN A 1 321 ? 28.503 -22.697 -62.058 1.00 62.53 321 GLN A CA 1
ATOM 2558 C C . GLN A 1 321 ? 29.050 -23.926 -62.803 1.00 62.53 321 GLN A C 1
ATOM 2560 O O . GLN A 1 321 ? 28.464 -25.002 -62.709 1.00 62.53 321 GLN A O 1
ATOM 2565 N N . ASP A 1 322 ? 30.184 -23.788 -63.494 1.00 65.69 322 ASP A N 1
ATOM 2566 C CA . ASP A 1 322 ? 30.874 -24.887 -64.164 1.00 65.69 322 ASP A CA 1
ATOM 2567 C C . ASP A 1 322 ? 32.144 -25.257 -63.371 1.00 65.69 322 ASP A C 1
ATOM 2569 O O . ASP A 1 322 ? 33.188 -24.617 -63.536 1.00 65.69 322 ASP A O 1
ATOM 2573 N N . PRO A 1 323 ? 32.101 -26.282 -62.494 1.00 66.62 323 PRO A N 1
ATOM 2574 C CA . PRO A 1 323 ? 33.229 -26.641 -61.632 1.00 66.62 323 PRO A CA 1
ATOM 2575 C C . PRO A 1 323 ? 34.493 -27.030 -62.419 1.00 66.62 323 PRO A C 1
ATOM 2577 O O . PRO A 1 323 ? 35.570 -27.107 -61.834 1.00 66.62 323 PRO A O 1
ATOM 2580 N N . SER A 1 324 ? 34.391 -27.238 -63.739 1.00 69.12 324 SER A N 1
ATOM 2581 C CA . SER A 1 324 ? 35.529 -27.497 -64.626 1.00 69.12 324 SER A CA 1
ATOM 2582 C C . SER A 1 324 ? 36.424 -26.272 -64.879 1.00 69.12 324 SER A C 1
ATOM 2584 O O . SER A 1 324 ? 37.584 -26.434 -65.259 1.00 69.12 324 SER A O 1
ATOM 2586 N N . LYS A 1 325 ? 35.928 -25.048 -64.642 1.00 62.84 325 LYS A N 1
ATOM 2587 C CA . LYS A 1 325 ? 36.656 -23.788 -64.896 1.00 62.84 325 LYS A CA 1
ATOM 2588 C C . LYS A 1 325 ? 37.318 -23.194 -63.654 1.00 62.84 325 LYS A C 1
ATOM 2590 O O . LYS A 1 325 ? 37.974 -22.154 -63.739 1.00 62.84 325 LYS A O 1
ATOM 2595 N N . VAL A 1 326 ? 37.182 -23.847 -62.502 1.00 66.62 326 VAL A N 1
ATOM 2596 C CA . VAL A 1 326 ? 37.805 -23.437 -61.239 1.00 66.62 326 VAL A CA 1
ATOM 2597 C C . VAL A 1 326 ? 38.824 -24.496 -60.830 1.00 66.62 326 VAL A C 1
ATOM 2599 O O . VAL A 1 326 ? 38.511 -25.680 -60.747 1.00 66.62 326 VAL A O 1
ATOM 2602 N N . CYS A 1 327 ? 40.066 -24.093 -60.557 1.00 70.62 327 CYS A N 1
ATOM 2603 C CA . CYS A 1 327 ? 41.092 -25.032 -60.109 1.00 70.62 327 CYS A CA 1
ATOM 2604 C C . CYS A 1 327 ? 40.703 -25.642 -58.751 1.00 70.62 327 CYS A C 1
ATOM 2606 O O . CYS A 1 327 ? 40.626 -24.928 -57.748 1.00 70.62 327 CYS A O 1
ATOM 2608 N N . GLY A 1 328 ? 40.518 -26.966 -58.693 1.00 68.69 328 GLY A N 1
ATOM 2609 C CA . GLY A 1 328 ? 40.081 -27.678 -57.484 1.00 68.69 328 GLY A CA 1
ATOM 2610 C C . GLY A 1 328 ? 41.031 -27.579 -56.281 1.00 68.69 328 GLY A C 1
ATOM 2611 O O . GLY A 1 328 ? 40.623 -27.880 -55.163 1.00 68.69 328 GLY A O 1
ATOM 2612 N N . ILE A 1 329 ? 42.275 -27.131 -56.485 1.00 73.81 329 ILE A N 1
ATOM 2613 C CA . ILE A 1 329 ? 43.298 -27.030 -55.432 1.00 73.81 329 ILE A CA 1
ATOM 2614 C C . ILE A 1 329 ? 43.347 -25.622 -54.827 1.00 73.81 329 ILE A C 1
ATOM 2616 O O . ILE A 1 329 ? 43.338 -25.472 -53.610 1.00 73.81 329 ILE A O 1
ATOM 2620 N N . CYS A 1 330 ? 43.391 -24.576 -55.657 1.00 77.50 330 CYS A N 1
ATOM 2621 C CA . CYS A 1 330 ? 43.574 -23.197 -55.185 1.00 77.50 330 CYS A CA 1
ATOM 2622 C C . CYS A 1 330 ? 42.325 -22.313 -55.317 1.00 77.50 330 CYS A C 1
ATOM 2624 O O . CYS A 1 330 ? 42.383 -21.137 -54.963 1.00 77.50 330 CYS A O 1
ATOM 2626 N N . ARG A 1 331 ? 41.213 -22.861 -55.831 1.00 72.88 331 ARG A N 1
ATOM 2627 C CA . ARG A 1 331 ? 39.920 -22.187 -56.052 1.00 72.88 331 ARG A CA 1
ATOM 2628 C C . ARG A 1 331 ? 39.975 -20.924 -56.927 1.00 72.88 331 ARG A C 1
ATOM 2630 O O . ARG A 1 331 ? 39.049 -20.120 -56.895 1.00 72.88 331 ARG A O 1
ATOM 2637 N N . ARG A 1 332 ? 41.031 -20.739 -57.729 1.00 72.56 332 ARG A N 1
ATOM 2638 C CA . ARG A 1 332 ? 41.122 -19.638 -58.706 1.00 72.56 332 ARG A CA 1
ATOM 2639 C C . ARG A 1 332 ? 40.426 -20.025 -60.015 1.00 72.56 332 ARG A C 1
ATOM 2641 O O . ARG A 1 332 ? 40.559 -21.167 -60.461 1.00 72.56 332 ARG A O 1
ATOM 2648 N N . ALA A 1 333 ? 39.701 -19.079 -60.614 1.00 65.94 333 ALA A N 1
ATOM 2649 C CA . ALA A 1 333 ? 39.054 -19.247 -61.914 1.00 65.94 333 ALA A CA 1
ATOM 2650 C C . ALA A 1 333 ? 40.097 -19.220 -63.042 1.00 65.94 333 ALA A C 1
ATOM 2652 O O . ALA A 1 333 ? 40.994 -18.377 -63.046 1.00 65.94 333 ALA A O 1
ATOM 2653 N N . ILE A 1 334 ? 39.988 -20.152 -63.986 1.00 63.34 334 ILE A N 1
ATOM 2654 C CA . ILE A 1 334 ? 40.872 -20.250 -65.147 1.00 63.34 334 ILE A CA 1
ATOM 2655 C C . ILE A 1 334 ? 40.238 -19.436 -66.278 1.00 63.34 334 ILE A C 1
ATOM 2657 O O . ILE A 1 334 ? 39.264 -19.868 -66.893 1.00 63.34 334 ILE A O 1
ATOM 2661 N N . VAL A 1 335 ? 40.775 -18.244 -66.538 1.00 61.56 335 VAL A N 1
ATOM 2662 C CA . VAL A 1 335 ? 40.327 -17.379 -67.638 1.00 61.56 335 VAL A CA 1
ATOM 2663 C C . VAL A 1 335 ? 41.203 -17.664 -68.854 1.00 61.56 335 VAL A C 1
ATOM 2665 O O . VAL A 1 335 ? 42.383 -17.323 -68.864 1.00 61.56 335 VAL A O 1
ATOM 2668 N N . PHE A 1 336 ? 40.656 -18.338 -69.866 1.00 60.50 336 PHE A N 1
ATOM 2669 C CA . PHE A 1 336 ? 41.348 -18.537 -71.142 1.00 60.50 336 PHE A CA 1
ATOM 2670 C C . PHE A 1 336 ? 41.095 -17.331 -72.055 1.00 60.50 336 PHE A C 1
ATOM 2672 O O . PHE A 1 336 ? 40.143 -17.320 -72.832 1.00 60.50 336 PHE A O 1
ATOM 2679 N N . GLU A 1 337 ? 41.956 -16.318 -71.977 1.00 49.81 337 GLU A N 1
ATOM 2680 C CA . GLU A 1 337 ? 42.050 -15.270 -72.998 1.00 49.81 337 GLU A CA 1
ATOM 2681 C C . GLU A 1 337 ? 43.070 -15.699 -74.059 1.00 49.81 337 GLU A C 1
ATOM 2683 O O . GLU A 1 337 ? 44.274 -15.504 -73.914 1.00 49.81 337 GLU A O 1
ATOM 2688 N N . GLY A 1 338 ? 42.606 -16.350 -75.128 1.00 45.03 338 GLY A N 1
ATOM 2689 C CA . GLY A 1 338 ? 43.463 -16.635 -76.279 1.00 45.03 338 GLY A CA 1
ATOM 2690 C C . GLY A 1 338 ? 42.950 -17.756 -77.172 1.00 45.03 338 GLY A C 1
ATOM 2691 O O . GLY A 1 338 ? 42.735 -18.879 -76.722 1.00 45.03 338 GLY A O 1
ATOM 2692 N N . ALA A 1 339 ? 42.785 -17.457 -78.462 1.00 46.59 339 ALA A N 1
ATOM 2693 C CA . ALA A 1 339 ? 42.435 -18.433 -79.485 1.00 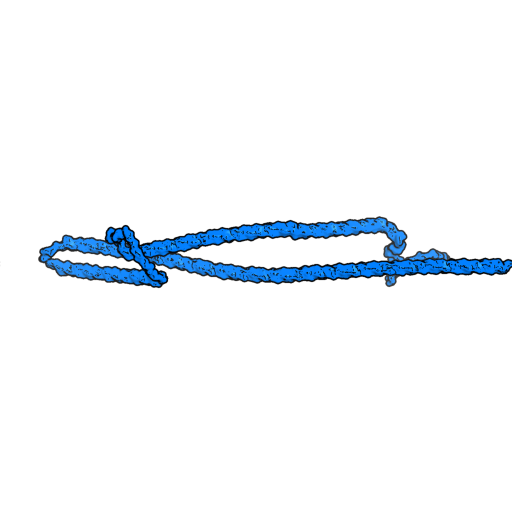46.59 339 ALA A CA 1
ATOM 2694 C C . ALA A 1 339 ? 43.468 -19.571 -79.517 1.00 46.59 339 ALA A C 1
ATOM 2696 O O . ALA A 1 339 ? 44.626 -19.368 -79.890 1.00 46.59 339 ALA A O 1
ATOM 2697 N N . LEU A 1 340 ? 43.043 -20.784 -79.155 1.00 43.69 340 LEU A N 1
ATOM 2698 C CA . LEU A 1 340 ? 43.824 -21.992 -79.392 1.00 43.69 340 LEU A CA 1
ATOM 2699 C C . LEU A 1 340 ? 43.977 -22.161 -80.908 1.00 43.69 340 LEU A C 1
ATOM 2701 O O . LEU A 1 340 ? 43.063 -22.620 -81.593 1.00 43.69 340 LEU A O 1
ATOM 2705 N N . LYS A 1 341 ? 45.146 -21.787 -81.440 1.00 43.50 341 LYS A N 1
ATOM 2706 C CA . LYS A 1 341 ? 45.611 -22.283 -82.736 1.00 43.50 341 LYS A CA 1
ATOM 2707 C C . LYS A 1 341 ? 45.675 -23.801 -82.626 1.00 43.50 341 LYS A C 1
ATOM 2709 O O . LYS A 1 341 ? 46.603 -24.350 -82.036 1.00 43.50 341 LYS A O 1
ATOM 2714 N N . VAL A 1 342 ? 44.660 -24.463 -83.170 1.00 43.38 342 VAL A N 1
ATOM 2715 C CA . VAL A 1 342 ? 44.637 -25.911 -83.348 1.00 43.38 342 VAL A CA 1
ATOM 2716 C C . VAL A 1 342 ? 45.777 -26.249 -84.304 1.00 43.38 342 VAL A C 1
ATOM 2718 O O . VAL A 1 342 ? 45.691 -25.992 -85.503 1.00 43.38 342 VAL A O 1
ATOM 2721 N N . PHE A 1 343 ? 46.880 -26.767 -83.770 1.00 43.25 343 PHE A N 1
ATOM 2722 C CA . PHE A 1 343 ? 47.888 -27.402 -84.605 1.00 43.25 343 PHE A CA 1
ATOM 2723 C C . PHE A 1 343 ? 47.339 -28.763 -85.054 1.00 43.25 343 PHE A C 1
ATOM 2725 O O . PHE A 1 343 ? 46.851 -29.519 -84.209 1.00 43.25 343 PHE A O 1
ATOM 2732 N N . PRO A 1 344 ? 47.372 -29.079 -86.361 1.00 41.56 344 PRO A N 1
ATOM 2733 C CA . PRO A 1 344 ? 46.892 -30.359 -86.854 1.00 41.56 344 PRO A CA 1
ATOM 2734 C C . PRO A 1 344 ? 47.781 -31.504 -86.339 1.00 41.56 344 PRO A C 1
ATOM 2736 O O . PRO A 1 344 ? 48.992 -31.312 -86.176 1.00 41.56 344 PRO A O 1
ATOM 2739 N N . PRO A 1 345 ? 47.194 -32.685 -86.078 1.00 50.38 345 PRO A N 1
ATOM 2740 C CA . PRO A 1 345 ? 47.926 -33.832 -85.559 1.00 50.38 345 PRO A CA 1
ATOM 2741 C C . PRO A 1 345 ? 48.939 -34.330 -86.599 1.00 50.38 345 PRO A C 1
ATOM 2743 O O . PRO A 1 345 ? 48.622 -34.407 -87.788 1.00 50.38 345 PRO A O 1
ATOM 2746 N N . LYS A 1 346 ? 50.155 -34.641 -86.138 1.00 42.44 346 LYS A N 1
ATOM 2747 C CA . LYS A 1 346 ? 51.135 -35.429 -86.895 1.00 42.44 346 LYS A CA 1
ATOM 2748 C C . LYS A 1 346 ? 50.870 -36.912 -86.717 1.00 42.44 346 LYS A C 1
ATOM 2750 O O . LYS A 1 346 ? 50.553 -37.295 -85.568 1.00 42.44 346 LYS A O 1
#

Radius of gyration: 63.56 Å; chains: 1; bounding box: 128×60×188 Å

Foldseek 3Di:
DVVVVVVVVVVVVVVVVVVVVVVVVVVVVVVVVVVVVVVVVVVVVVVVVVVVVVVVVVVVVVVVVVVVVVVVVVVVVVVVVVVVVVVVVVVVVVVVVVVVVVVVVVVVVVVVVVVVVVVVVVVVVVVVLVVVVVVLVVVVVVVVVVDDPDDPDPCVVVVVVVVVVSVVVVVVSVVVVVVVVVVVVVVVVVVVVVVDDDDDPDDDDPDDDDPPPPPQDPVNVVVVVVVVVVVVVVVVVVVVVVVVVVVVVVVVVVVVVVVVVVVVVVVVCCVVPVVVVVVVVVVVVVVVVVVVVVVVVVVVVVCVVCVVVCCVVPVCVVQVVPVVQADPPPRDGNDDPDDPPPDDDD

Secondary structure (DSSP, 8-state):
-HHHHHHHHHHHHHHHHHHHHHHHHHHHHHHHHHHHHHHHHHHHHHHHHHHHHHHHHHHHHHHHHHHHHHHHHHHHHHHHHHHHHHHHHHHHHHHHHHHHHHHHHHHHHHHHHHHHHHHHHHHHHHHHHHHHHHHHHHHHHHHHHHS-TT---TTHHHHHHHHHHHHHHHHHHHHHHHHHHHHHHHHHHHHHHHH----------S-PPPGGGS---HHHHHHHHHHHHHHHHHHHHHHHHHHHHHHHHHHHHHHHHHHHHHHHHHHHHHHHTHHHHHHHHHHHHHHHHHHHHHHHHHHHHHHHHHTTTHHHH-TTHHHHSSGGGB-TTT--B----S----PPP-